Protein AF-A0A4W6F1J5-F1 (afdb_monomer)

pLDDT: mean 80.92, std 19.47, range [27.09, 97.62]

InterPro domains:
  IPR003323 OTU domain [PF02338] (157-210)
  IPR003323 OTU domain [PS50802] (150-218)
  IPR038765 Papain-like cysteine peptidase superfamily [SSF54001] (134-214)
  IPR050704 Peptidase C85-like [PTHR12419] (23-207)

Mean predicted aligned error: 19.25 Å

Radius of gyration: 33.22 Å; Cα contacts (8 Å, |Δi|>4): 71; chains: 1; bounding box: 59×59×101 Å

Sequence (218 aa):
MEETIVETPEERMAKQHRKEKKDLQAKIQSMKNAVPKNDKKRRKQLTEEIAKLEADLSQKHEAELRQLKSTNDTKAEEVINGVETMKMEGGEQDEVKQPRVTKAQKRRDKKAAQEKERESRIAEAEVQNLQGVRHQEGLKLAQKLAQQQLQIKEISSDGHCMYRAIEDQLSQRSKPGLTMSVKELRSHTAEHMRSHADDFLPFLTNPNTGDMYSTDEF

Secondary structure (DSSP, 8-state):
--------HHHHHHHHHHHHHHHHHHHHHHHHHHS-TT-HHHHHHHHHHHHHHHHHHHHHHHHHHHHHHHHHHHHHHTTS----------------------HHHHHHHHHHHHHHHHHHHHHHHHHHHTTSHHHHHHHHHHHHHHHTT--------STTHHHHHHHHHHHHHSPTT----HHHHHHHHHHHHHHTHHHHGGG-B-TTT-SBPPTTT-

Solvent-accessible surface area (backbone atoms only — not comparable to full-atom values): 13316 Å² total; per-residue (Å²): 132,85,80,78,79,77,74,47,74,66,56,53,50,52,53,49,53,56,48,53,52,52,52,49,52,54,50,50,53,51,57,57,67,72,49,61,91,84,43,64,68,62,50,51,53,48,53,54,50,50,54,47,54,54,49,55,52,51,53,50,55,51,51,53,53,52,51,52,53,55,55,53,56,58,58,57,60,70,74,70,81,79,78,90,80,85,88,79,93,76,90,77,94,76,82,88,74,75,83,75,77,45,76,67,52,55,51,50,54,53,50,52,52,53,51,52,52,51,50,49,52,48,52,52,52,50,61,60,37,61,78,29,70,68,43,52,50,48,52,54,51,47,54,58,32,48,78,70,78,42,78,88,76,93,65,67,96,55,101,52,34,71,46,50,52,49,35,51,51,37,60,74,69,44,65,95,86,57,75,58,52,56,67,54,52,50,50,52,51,53,51,52,44,68,77,40,42,83,81,46,37,87,79,37,58,39,90,88,77,69,44,68,46,51,88,90,75,108

Foldseek 3Di:
DPPPPPQDPVNVLVVVLVVVVVVLVVVLVVLVVVDDPPPPPSVVVSVVVNVVVVVVSVVVSVVVVVVVVVVVVVVVVVVPPDDDDDDDDDDDDDDPDDPPCDPVNVVVVVVVVVVVVVVVVVVVVVVVCCPPPVVVVQVVVQVVQVVVVHGDDDADPDPLRVLRVVQVVCVVPPDPPPRDDSVRSVVVVVVVCLVPVVVCQVVAADPVPRHGDDPVRD

Structure (mmCIF, N/CA/C/O backbone):
data_AF-A0A4W6F1J5-F1
#
_entry.id   AF-A0A4W6F1J5-F1
#
loop_
_atom_site.group_PDB
_atom_site.id
_atom_site.type_symbol
_atom_site.label_atom_id
_atom_site.label_alt_id
_atom_site.label_comp_id
_atom_site.label_asym_id
_atom_site.label_entity_id
_atom_site.label_seq_id
_atom_site.pdbx_PDB_ins_code
_atom_site.Cartn_x
_atom_site.Cartn_y
_atom_site.Cartn_z
_atom_site.occupancy
_atom_site.B_iso_or_equiv
_atom_site.auth_seq_id
_atom_site.auth_comp_id
_atom_site.auth_asym_id
_atom_site.auth_atom_id
_atom_site.pdbx_PDB_model_num
ATOM 1 N N . MET A 1 1 ? -33.467 -24.439 32.441 1.00 35.50 1 MET A N 1
ATOM 2 C CA . MET A 1 1 ? -33.383 -23.388 33.471 1.00 35.50 1 MET A CA 1
ATOM 3 C C . MET A 1 1 ? -32.690 -22.218 32.809 1.00 35.50 1 MET A C 1
ATOM 5 O O . MET A 1 1 ? -31.496 -22.305 32.569 1.00 35.50 1 MET A O 1
ATOM 9 N N . GLU A 1 2 ? -33.457 -21.227 32.356 1.00 38.81 2 GLU A N 1
ATOM 10 C CA . GLU A 1 2 ? -32.894 -19.993 31.802 1.00 38.81 2 GLU A CA 1
ATOM 11 C C . GLU A 1 2 ? -32.327 -19.187 32.968 1.00 38.81 2 GLU A C 1
ATOM 13 O O . GLU A 1 2 ? -33.074 -18.688 33.809 1.00 38.81 2 GLU A O 1
ATOM 18 N N . GLU A 1 3 ? -31.001 -19.125 33.062 1.00 40.78 3 GLU A N 1
ATOM 19 C CA . GLU A 1 3 ? -30.322 -18.209 33.970 1.00 40.78 3 GLU A CA 1
ATOM 20 C C . GLU A 1 3 ? -30.625 -16.784 33.506 1.00 40.78 3 GLU A C 1
ATOM 22 O O . GLU A 1 3 ? -30.057 -16.271 32.541 1.00 40.78 3 GLU A O 1
ATOM 27 N N . THR A 1 4 ? -31.576 -16.139 34.175 1.00 43.44 4 THR A N 1
ATOM 28 C CA . THR A 1 4 ? -31.811 -14.708 34.032 1.00 43.44 4 THR A CA 1
ATOM 29 C C . THR A 1 4 ? -30.563 -13.982 34.524 1.00 43.44 4 THR A C 1
ATOM 31 O O . THR A 1 4 ? -30.367 -13.837 35.730 1.00 43.44 4 THR A O 1
ATOM 34 N N . ILE A 1 5 ? -29.703 -13.552 33.599 1.00 52.50 5 ILE A N 1
ATOM 35 C CA . ILE A 1 5 ? -28.567 -12.674 33.892 1.00 52.50 5 ILE A CA 1
ATOM 36 C C . ILE A 1 5 ? -29.152 -11.375 34.448 1.00 52.50 5 ILE A C 1
ATOM 38 O O . ILE A 1 5 ? -29.694 -10.547 33.712 1.00 52.50 5 ILE A O 1
ATOM 42 N N . VAL A 1 6 ? -29.114 -11.224 35.770 1.00 56.81 6 VAL A N 1
ATOM 43 C CA . VAL A 1 6 ? -29.554 -10.006 36.446 1.00 56.81 6 VAL A CA 1
ATOM 44 C C . VAL A 1 6 ? -28.531 -8.923 36.121 1.00 56.81 6 VAL A C 1
ATOM 46 O O . VAL A 1 6 ? -27.470 -8.859 36.731 1.00 56.81 6 VAL A O 1
ATOM 49 N N . GLU A 1 7 ? -28.838 -8.104 35.114 1.00 63.47 7 GLU A N 1
ATOM 50 C CA . GLU A 1 7 ? -28.005 -6.964 34.722 1.00 63.47 7 GLU A CA 1
ATOM 51 C C . GLU A 1 7 ? -27.719 -6.071 35.930 1.00 63.47 7 GLU A C 1
ATOM 53 O O .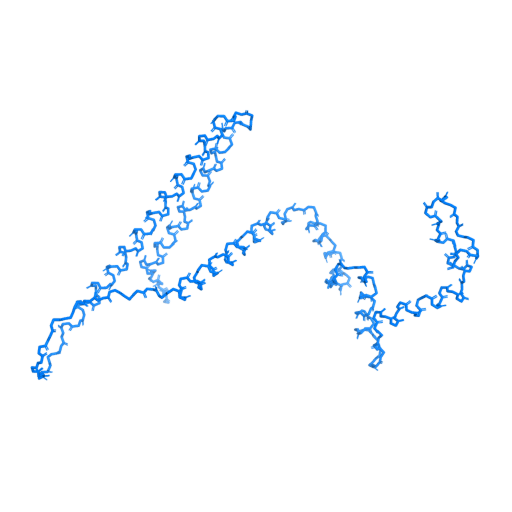 GLU A 1 7 ? -28.644 -5.623 36.624 1.00 63.47 7 GLU A O 1
ATOM 58 N N . THR A 1 8 ? -26.440 -5.780 36.159 1.00 76.06 8 THR A N 1
ATOM 59 C CA . THR A 1 8 ? -26.044 -4.930 37.279 1.00 76.06 8 THR A CA 1
ATOM 60 C C . THR A 1 8 ? -26.509 -3.483 37.046 1.00 76.06 8 THR A C 1
ATOM 62 O O . THR A 1 8 ? -26.651 -3.037 35.899 1.00 76.06 8 THR A O 1
ATOM 65 N N . PRO A 1 9 ? -26.752 -2.697 38.112 1.00 75.44 9 PRO A N 1
ATOM 66 C CA . PRO A 1 9 ? -27.098 -1.279 37.982 1.00 75.44 9 PRO A CA 1
ATOM 67 C C . PRO A 1 9 ? -26.079 -0.480 37.152 1.00 75.44 9 PRO A C 1
ATOM 69 O O . PRO A 1 9 ? -26.459 0.411 36.390 1.00 75.44 9 PRO A O 1
ATOM 72 N N . GLU A 1 10 ? -24.797 -0.845 37.244 1.00 77.75 10 GLU A N 1
ATOM 73 C CA . GLU A 1 10 ? -23.704 -0.256 36.463 1.00 77.75 10 GLU A CA 1
ATOM 74 C C . GLU A 1 10 ? -23.830 -0.564 34.966 1.00 77.75 10 GLU A C 1
ATOM 76 O O . GLU A 1 10 ? -23.706 0.332 34.129 1.00 77.75 10 GLU A O 1
ATOM 81 N N . GLU A 1 11 ? -24.140 -1.811 34.608 1.00 78.69 11 GLU A N 1
ATOM 82 C CA . GLU A 1 11 ? -24.334 -2.220 33.215 1.00 78.69 11 GLU A CA 1
ATOM 83 C C . GLU A 1 11 ? -25.547 -1.544 32.574 1.00 78.69 11 GLU A C 1
ATOM 85 O O . GLU A 1 11 ? -25.475 -1.106 31.420 1.00 78.69 11 GLU A O 1
ATOM 90 N N . ARG A 1 12 ? -26.651 -1.402 33.316 1.00 81.88 12 ARG A N 1
ATOM 91 C CA . ARG A 1 12 ? -27.847 -0.686 32.842 1.00 81.88 12 ARG A CA 1
ATOM 92 C C . ARG A 1 12 ? -27.553 0.786 32.577 1.00 81.88 12 ARG A C 1
ATOM 94 O O . ARG A 1 12 ? -27.894 1.292 31.506 1.00 81.88 12 ARG A O 1
ATOM 101 N N . MET A 1 13 ? -26.857 1.448 33.502 1.00 85.06 13 MET A N 1
ATOM 102 C CA . MET A 1 13 ? -26.441 2.842 33.341 1.00 85.06 13 MET A CA 1
ATOM 103 C C . MET A 1 13 ? -25.488 3.003 32.148 1.00 85.06 13 MET A C 1
ATOM 105 O O . MET A 1 13 ? -25.681 3.885 31.312 1.00 85.06 13 MET A O 1
ATOM 109 N N . ALA A 1 14 ? -24.521 2.097 31.980 1.00 83.56 14 ALA A N 1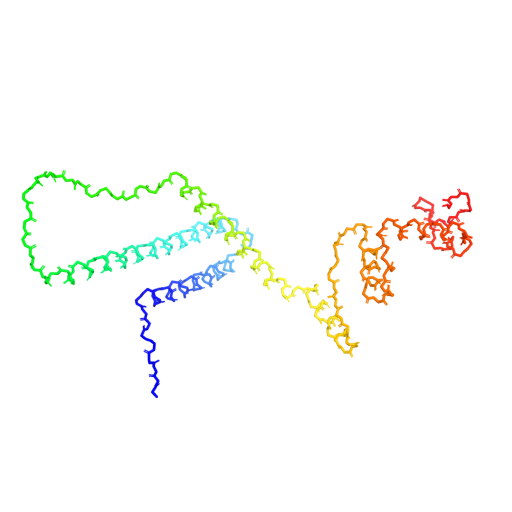
ATOM 110 C CA . ALA A 1 14 ? -23.612 2.122 30.838 1.00 83.56 14 ALA A CA 1
ATOM 111 C C . ALA A 1 14 ? -24.341 1.937 29.494 1.00 83.56 14 ALA A C 1
ATOM 113 O O . ALA A 1 14 ? -24.010 2.607 28.509 1.00 83.56 14 ALA A O 1
ATOM 114 N N . LYS A 1 15 ? -25.351 1.056 29.427 1.00 86.62 15 LYS A N 1
ATOM 115 C CA . LYS A 1 15 ? -26.204 0.893 28.236 1.00 86.62 15 LYS A CA 1
ATOM 116 C C . LYS A 1 15 ? -27.006 2.163 27.946 1.00 86.62 15 LYS A C 1
ATOM 118 O O . LYS A 1 15 ? -27.055 2.589 26.789 1.00 86.62 15 LYS A O 1
ATOM 123 N N . GLN A 1 16 ? -27.565 2.799 28.975 1.00 88.44 16 GLN A N 1
ATOM 124 C CA . GLN A 1 16 ? -28.269 4.073 28.839 1.00 88.44 16 GLN A CA 1
ATOM 125 C C . GLN A 1 16 ? -27.338 5.181 28.330 1.00 88.44 16 GLN A C 1
ATOM 127 O O . GLN A 1 16 ? -27.664 5.829 27.338 1.00 88.44 16 GLN A O 1
ATOM 132 N N . HIS A 1 17 ? -26.143 5.345 28.908 1.00 93.00 17 HIS A N 1
ATOM 133 C CA . HIS A 1 17 ? -25.160 6.344 28.461 1.00 93.00 17 HIS A CA 1
ATOM 134 C C . HIS A 1 17 ? -24.753 6.143 27.001 1.00 93.00 17 HIS A C 1
ATOM 136 O O . HIS A 1 17 ? -24.621 7.111 26.250 1.00 93.00 17 HIS A O 1
ATOM 142 N N . ARG A 1 18 ? -24.584 4.888 26.562 1.00 90.75 18 ARG A N 1
ATOM 143 C CA . ARG A 1 18 ? -24.314 4.571 25.150 1.00 90.75 18 ARG A CA 1
ATOM 144 C C . ARG A 1 18 ? -25.469 4.985 24.242 1.00 90.75 18 ARG A C 1
ATOM 146 O O . ARG A 1 18 ? -25.210 5.502 23.157 1.00 90.75 18 ARG A O 1
ATOM 153 N N . LYS A 1 19 ? -26.717 4.762 24.663 1.00 91.81 19 LYS A N 1
ATOM 154 C CA . LYS A 1 19 ? -27.904 5.180 23.909 1.00 91.81 19 LYS A CA 1
ATOM 155 C C . LYS A 1 19 ? -27.995 6.705 23.822 1.00 91.81 19 LYS A C 1
ATOM 157 O O . LYS A 1 19 ? -28.062 7.234 22.721 1.00 91.81 19 LYS A O 1
ATOM 162 N N . GLU A 1 20 ? -27.867 7.405 24.948 1.00 92.81 20 GLU A N 1
ATOM 163 C CA . GLU A 1 20 ? -27.929 8.872 24.996 1.00 92.81 20 GLU A CA 1
ATOM 164 C C . GLU A 1 20 ? -26.837 9.531 24.133 1.00 92.81 20 GLU A C 1
ATOM 166 O O . GLU A 1 20 ? -27.096 10.527 23.459 1.00 92.81 20 GLU A O 1
ATOM 171 N N . LYS A 1 21 ? -25.631 8.946 24.071 1.00 93.12 21 LYS A N 1
ATOM 172 C CA . LYS A 1 21 ? -24.566 9.410 23.163 1.00 93.12 21 LYS A CA 1
ATOM 173 C C . LYS A 1 21 ? -24.924 9.229 21.688 1.00 93.12 21 LYS A C 1
ATOM 175 O O . LYS A 1 21 ? -24.680 10.139 20.898 1.00 93.12 21 LYS A O 1
ATOM 180 N N . LYS A 1 22 ? -25.506 8.085 21.310 1.00 92.38 22 LYS A N 1
ATOM 181 C CA . LYS A 1 22 ? -25.969 7.848 19.931 1.00 92.38 22 LYS A CA 1
ATOM 182 C C . LYS A 1 22 ? -27.077 8.826 19.540 1.00 92.38 22 LYS A C 1
ATOM 184 O O . LYS A 1 22 ? -27.024 9.405 18.457 1.00 92.38 22 LYS A O 1
ATOM 189 N N . ASP A 1 23 ? -28.030 9.056 20.438 1.00 91.69 23 ASP A N 1
ATOM 190 C CA . ASP A 1 23 ? -29.139 9.985 20.213 1.00 91.69 23 ASP A CA 1
ATOM 191 C C . ASP A 1 23 ? -28.633 11.433 20.077 1.00 91.69 23 ASP A C 1
ATOM 193 O O . ASP A 1 23 ? -29.066 12.168 19.183 1.00 91.69 23 ASP A O 1
ATOM 197 N N . LEU A 1 24 ? -27.645 11.834 20.891 1.00 94.19 24 LEU A N 1
ATOM 198 C CA . LEU A 1 24 ? -26.998 13.141 20.765 1.00 94.19 24 LEU A CA 1
ATOM 199 C C . LEU A 1 24 ? -26.277 13.293 19.418 1.00 94.19 24 LEU A C 1
ATOM 201 O O . LEU A 1 24 ? -26.427 14.324 18.765 1.00 94.19 24 LEU A O 1
ATOM 205 N N . GLN A 1 25 ? -25.546 12.275 18.957 1.00 92.88 25 GLN A N 1
ATOM 206 C CA . GLN A 1 25 ? -24.884 12.311 17.647 1.00 92.88 25 GLN A CA 1
ATOM 207 C C . GLN A 1 25 ? -25.888 12.453 16.493 1.00 92.88 25 GLN A C 1
ATOM 209 O O . GLN A 1 25 ? -25.672 13.262 15.586 1.00 92.88 25 GLN A O 1
ATOM 214 N N . ALA A 1 26 ? -27.013 11.733 16.546 1.00 93.00 26 ALA A N 1
ATOM 215 C CA . ALA A 1 26 ? -28.089 11.878 15.565 1.00 93.00 26 ALA A CA 1
ATOM 216 C C . ALA A 1 26 ? -28.671 13.305 15.568 1.00 93.00 26 ALA A C 1
ATOM 218 O O . ALA A 1 26 ? -28.875 13.903 14.506 1.00 93.00 26 ALA A O 1
ATOM 219 N N . LYS A 1 27 ? -28.862 13.894 16.756 1.00 92.88 27 LYS A N 1
ATOM 220 C CA . LYS A 1 27 ? -29.311 15.283 16.913 1.00 92.88 27 LYS A CA 1
ATOM 221 C C . LYS A 1 27 ? -28.303 16.282 16.336 1.00 92.88 27 LYS A C 1
ATOM 223 O O . LYS A 1 27 ? -28.701 17.154 15.566 1.00 92.88 27 LYS A O 1
ATOM 228 N N . ILE A 1 28 ? -27.010 16.124 16.628 1.00 92.62 28 ILE A N 1
ATOM 229 C CA . ILE A 1 28 ? -25.935 16.970 16.083 1.00 92.62 28 ILE A CA 1
ATOM 230 C C . ILE A 1 28 ? -25.938 16.925 14.553 1.00 92.62 28 ILE A C 1
ATOM 232 O O . ILE A 1 28 ? -25.820 17.965 13.903 1.00 92.62 28 ILE A O 1
ATOM 236 N N . GLN A 1 29 ? -26.102 15.739 13.963 1.00 91.19 29 GLN A N 1
ATOM 237 C CA . GLN A 1 29 ? -26.140 15.595 12.511 1.00 91.19 29 GLN A CA 1
ATOM 238 C C . GLN A 1 29 ? -27.349 16.314 11.897 1.00 91.19 29 GLN A C 1
ATOM 240 O O . GLN A 1 29 ? -27.201 17.025 10.902 1.00 91.19 29 GLN A O 1
ATOM 245 N N . SER A 1 30 ? -28.525 16.200 12.520 1.00 93.19 30 SER A N 1
ATOM 246 C CA . SER A 1 30 ? -29.721 16.946 12.112 1.00 93.19 30 SER A CA 1
ATOM 247 C C . SER A 1 30 ? -29.497 18.464 12.175 1.00 93.19 30 SER A C 1
ATOM 249 O O . SER A 1 30 ? -29.735 19.174 11.196 1.00 93.19 30 SER A O 1
ATOM 251 N N . MET A 1 31 ? -28.921 18.967 13.273 1.00 91.69 31 MET A N 1
ATOM 252 C CA . MET A 1 31 ? -28.615 20.393 13.439 1.00 91.69 31 MET A CA 1
ATOM 253 C C . MET A 1 31 ? -27.582 20.898 12.412 1.00 91.69 31 MET A C 1
ATOM 255 O O . MET A 1 31 ? -27.715 22.001 11.880 1.00 91.69 31 MET A O 1
ATOM 259 N N . LYS A 1 32 ? -26.578 20.080 12.064 1.00 91.75 32 LYS A N 1
ATOM 260 C CA . LYS A 1 32 ? -25.592 20.394 11.012 1.00 91.75 32 LYS A CA 1
ATOM 261 C C . LYS A 1 32 ? -26.195 20.465 9.616 1.00 91.75 32 LYS A C 1
ATOM 263 O O . LYS A 1 32 ? -25.707 21.269 8.816 1.00 91.75 32 LYS A O 1
ATOM 268 N N . ASN A 1 33 ? -27.215 19.653 9.343 1.00 91.44 33 ASN A N 1
ATOM 269 C CA . ASN A 1 33 ? -27.944 19.647 8.076 1.00 91.44 33 ASN A CA 1
ATOM 270 C C . ASN A 1 33 ? -28.930 20.820 7.973 1.00 91.44 33 ASN A C 1
ATOM 272 O O . ASN A 1 33 ? -29.119 21.356 6.885 1.00 91.44 33 ASN A O 1
ATOM 276 N N . ALA A 1 34 ? -29.510 21.258 9.094 1.00 90.56 34 ALA A N 1
ATOM 277 C CA . ALA A 1 34 ? -30.446 22.383 9.142 1.00 90.56 34 ALA A CA 1
ATOM 278 C C . ALA A 1 34 ? -29.790 23.752 8.867 1.00 90.56 34 ALA A C 1
ATOM 280 O O . ALA A 1 34 ? -30.474 24.697 8.474 1.00 90.56 34 ALA A O 1
ATOM 281 N N . VAL A 1 35 ? -28.471 23.878 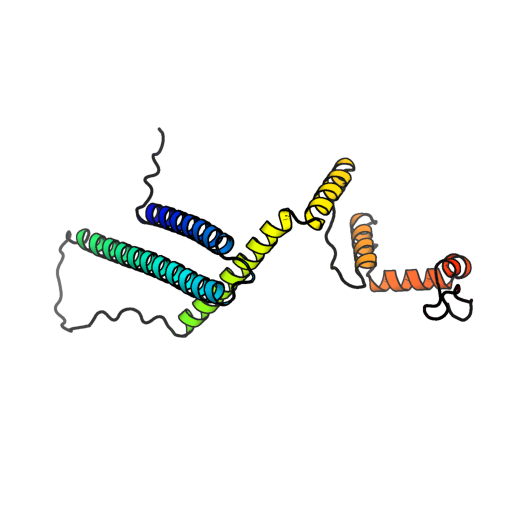9.063 1.00 90.19 35 VAL A N 1
ATOM 282 C CA . VAL A 1 35 ? -27.729 25.127 8.828 1.00 90.19 35 VAL A CA 1
ATOM 283 C C . VAL A 1 35 ? -26.935 25.052 7.515 1.00 90.19 35 VAL A C 1
ATOM 285 O O . VAL A 1 35 ? -25.976 24.275 7.426 1.00 90.19 35 VAL A O 1
ATOM 288 N N . PRO A 1 36 ? -27.258 25.890 6.508 1.00 87.81 36 PRO A N 1
ATOM 289 C CA . PRO A 1 36 ? -26.528 25.945 5.244 1.00 87.81 36 PRO A CA 1
ATOM 290 C C . PRO A 1 36 ? -25.037 26.250 5.427 1.00 87.81 36 PRO A C 1
ATOM 292 O O . PRO A 1 36 ? -24.643 27.039 6.286 1.00 87.81 36 PRO A O 1
ATOM 295 N N . LYS A 1 37 ? -24.189 25.673 4.564 1.00 85.12 37 LYS A N 1
ATOM 296 C CA . LYS A 1 37 ? -22.722 25.817 4.654 1.00 85.12 37 LYS A CA 1
ATOM 297 C C . LYS A 1 37 ? -22.238 27.272 4.550 1.00 85.12 37 LYS A C 1
ATOM 299 O O . LYS A 1 37 ? -21.202 27.590 5.125 1.00 85.12 37 LYS A O 1
ATOM 304 N N . ASN A 1 38 ? -22.996 28.131 3.868 1.00 84.81 38 ASN A N 1
ATOM 305 C CA . ASN A 1 38 ? -22.607 29.510 3.562 1.00 84.81 38 ASN A CA 1
ATOM 306 C C . ASN A 1 38 ? -22.960 30.511 4.681 1.00 84.81 38 ASN A C 1
ATOM 308 O O . ASN A 1 38 ? -22.448 31.629 4.676 1.00 84.81 38 ASN A O 1
ATOM 312 N N . ASP A 1 39 ? -23.792 30.131 5.659 1.00 89.31 39 ASP A N 1
ATOM 313 C CA . ASP A 1 39 ? -24.184 31.017 6.764 1.00 89.31 39 ASP A CA 1
ATOM 314 C C . ASP A 1 39 ? -23.185 30.928 7.929 1.00 89.31 39 ASP A C 1
ATOM 316 O O . ASP A 1 39 ? -23.352 30.181 8.898 1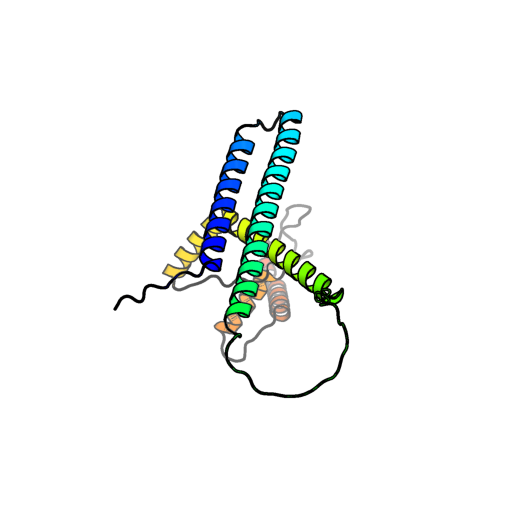.00 89.31 39 ASP A O 1
ATOM 320 N N . LYS A 1 40 ? -22.106 31.713 7.828 1.00 88.12 40 LYS A N 1
ATOM 321 C CA . LYS A 1 40 ? -20.991 31.721 8.790 1.00 88.12 40 LYS A CA 1
ATOM 322 C C . LYS A 1 40 ? -21.426 32.070 10.221 1.00 88.12 40 LYS A C 1
ATOM 324 O O . LYS A 1 40 ? -20.851 31.543 11.174 1.00 88.12 40 LYS A O 1
ATOM 329 N N . LYS A 1 41 ? -22.434 32.937 10.388 1.00 91.69 41 LYS A N 1
ATOM 330 C CA . LYS A 1 41 ? -22.916 33.370 11.710 1.00 91.69 41 LYS A CA 1
ATOM 331 C C . LYS A 1 41 ? -23.686 32.245 12.394 1.00 91.69 41 LYS A C 1
ATOM 333 O O . LYS A 1 41 ? -23.351 31.894 13.525 1.00 91.69 41 LYS A O 1
ATOM 338 N N . ARG A 1 42 ? -24.651 31.634 11.697 1.00 89.56 42 ARG A N 1
ATOM 339 C CA . ARG A 1 42 ? -25.408 30.493 12.238 1.00 89.56 42 ARG A CA 1
ATOM 340 C C . ARG A 1 42 ? -24.531 29.265 12.440 1.00 89.56 42 ARG A C 1
ATOM 342 O O . ARG A 1 42 ? -24.724 28.543 13.407 1.00 89.56 42 ARG A O 1
ATOM 349 N N . ARG A 1 43 ? -23.517 29.053 11.596 1.00 90.56 43 ARG A N 1
ATOM 350 C CA . ARG A 1 43 ? -22.515 27.993 11.794 1.00 90.56 43 ARG A CA 1
ATOM 351 C C . ARG A 1 43 ? -21.718 28.165 13.083 1.00 90.56 43 ARG A C 1
ATOM 353 O O . ARG A 1 43 ? -21.479 27.176 13.765 1.00 90.56 43 ARG A O 1
ATOM 360 N N . LYS A 1 44 ? -21.317 29.392 13.428 1.00 92.19 44 LYS A N 1
ATOM 361 C CA . LYS A 1 44 ? -20.614 29.658 14.690 1.00 92.19 44 LYS A CA 1
ATOM 362 C C . LYS A 1 44 ? -21.507 29.352 15.898 1.00 92.19 44 LYS A C 1
ATOM 364 O O . LYS A 1 44 ? -21.080 28.620 16.781 1.00 92.19 44 LYS A O 1
ATOM 369 N N . GLN A 1 45 ? -22.750 29.836 15.875 1.00 92.94 45 GLN A N 1
ATOM 370 C CA . GLN A 1 45 ? -23.742 29.565 16.925 1.00 92.94 45 GLN A CA 1
ATOM 371 C C . GLN A 1 45 ? -24.033 28.067 17.065 1.00 92.94 45 GLN A C 1
ATOM 373 O O . GLN A 1 45 ? -24.039 27.541 18.170 1.00 92.94 45 GLN A O 1
ATOM 378 N N . LEU A 1 46 ? -24.189 27.364 15.941 1.00 94.12 46 LEU A N 1
ATOM 379 C CA . LEU A 1 46 ? -24.380 25.918 15.911 1.00 94.12 46 LEU A CA 1
ATOM 380 C C . LEU A 1 46 ? -23.209 25.172 16.567 1.00 94.12 46 LEU A C 1
ATOM 382 O O . LEU A 1 46 ? -23.429 24.232 17.320 1.00 94.12 46 LEU A O 1
ATOM 386 N N . THR A 1 47 ? -21.966 25.570 16.292 1.00 91.12 47 THR A N 1
ATOM 387 C CA . THR A 1 47 ? -20.787 24.943 16.908 1.00 91.12 47 THR A CA 1
ATOM 388 C C . THR A 1 47 ? -20.753 25.162 18.421 1.00 91.12 47 THR A C 1
ATOM 390 O O . THR A 1 47 ? -20.448 24.230 19.160 1.00 91.12 47 THR A O 1
ATOM 393 N N . GLU A 1 48 ? -21.094 26.365 18.888 1.00 94.62 48 GLU A N 1
ATOM 394 C CA . GLU A 1 48 ? -21.199 26.677 20.321 1.00 94.62 48 GLU A CA 1
ATOM 395 C C . GLU A 1 48 ? -22.319 25.862 20.994 1.00 94.62 48 GLU A C 1
ATOM 397 O O . GLU A 1 48 ? -22.127 25.328 22.086 1.00 94.62 48 GLU A O 1
ATOM 402 N N . GLU A 1 49 ? -23.463 25.699 20.325 1.00 93.31 49 GLU A N 1
ATOM 403 C CA . GLU A 1 49 ? -24.589 24.902 20.822 1.00 93.31 49 GLU A CA 1
ATOM 404 C C . GLU A 1 49 ? -24.259 23.403 20.883 1.00 93.31 49 GLU A C 1
ATOM 406 O O . GLU A 1 49 ? -24.569 22.749 21.877 1.00 93.31 49 GLU A O 1
ATOM 411 N N . ILE A 1 50 ? -23.569 22.862 19.871 1.00 93.38 50 ILE A N 1
ATOM 412 C CA . ILE A 1 50 ? -23.077 21.475 19.877 1.00 93.38 50 ILE A CA 1
ATOM 413 C C . ILE A 1 50 ? -22.121 21.256 21.055 1.00 93.38 50 ILE A C 1
ATOM 415 O O . ILE A 1 50 ? -22.309 20.309 21.816 1.00 93.38 50 ILE A O 1
ATOM 419 N N . ALA A 1 51 ? -21.148 22.153 21.244 1.00 94.81 51 ALA A N 1
ATOM 420 C CA . ALA A 1 51 ? -20.186 22.051 22.339 1.00 94.81 51 ALA A CA 1
ATOM 421 C C . ALA A 1 51 ? -20.875 22.087 23.712 1.00 94.81 51 ALA A C 1
ATOM 423 O O . ALA A 1 51 ? -20.505 21.335 24.614 1.00 94.81 51 ALA A O 1
ATOM 424 N N . LYS A 1 52 ? -21.911 22.923 23.862 1.00 95.25 52 LYS A N 1
ATOM 425 C CA . LYS A 1 52 ? -22.718 22.974 25.083 1.00 95.25 52 LYS A CA 1
ATOM 426 C C . LYS A 1 52 ? -23.465 21.659 25.326 1.00 95.25 52 LYS A C 1
ATOM 428 O O . LYS A 1 52 ? -23.378 21.114 26.418 1.00 95.25 52 LYS A O 1
ATOM 433 N N . LEU A 1 53 ? -24.147 21.119 24.313 1.00 93.06 53 LEU A N 1
ATOM 434 C CA . LEU A 1 53 ? -24.894 19.861 24.442 1.00 93.06 53 LEU A CA 1
ATOM 435 C C . LEU A 1 53 ? -23.988 18.666 24.790 1.00 93.06 53 LEU A C 1
ATOM 437 O O . LEU A 1 53 ? -24.377 17.809 25.582 1.00 93.06 53 LEU A O 1
ATOM 441 N N . GLU A 1 54 ? -22.785 18.606 24.218 1.00 93.56 54 GLU A N 1
ATOM 442 C CA . GLU A 1 54 ? -21.793 17.567 24.527 1.00 93.56 54 GLU A CA 1
ATOM 443 C C . GLU A 1 54 ? -21.241 17.691 25.956 1.00 93.56 54 GLU A C 1
ATOM 445 O O . GLU A 1 54 ? -21.063 16.676 26.643 1.00 93.56 54 GLU A O 1
ATOM 450 N N . ALA A 1 55 ? -21.003 18.924 26.417 1.00 94.50 55 ALA A N 1
ATOM 451 C CA . ALA A 1 55 ? -20.554 19.203 27.777 1.00 94.50 55 ALA A CA 1
ATOM 452 C C . ALA A 1 55 ? -21.630 18.848 28.813 1.00 94.50 55 ALA A C 1
ATOM 454 O O . ALA A 1 55 ? -21.333 18.128 29.767 1.00 94.50 55 ALA A O 1
ATOM 455 N N . ASP A 1 56 ? -22.875 19.272 28.584 1.00 93.00 56 ASP A N 1
ATOM 456 C CA . ASP A 1 56 ? -24.010 19.006 29.473 1.00 93.00 56 ASP A CA 1
ATOM 457 C C . ASP A 1 56 ? -24.249 17.491 29.617 1.00 93.00 56 ASP A C 1
ATOM 459 O O . ASP A 1 56 ? -24.403 16.979 30.730 1.00 93.00 56 ASP A O 1
ATOM 463 N N . LEU A 1 57 ? -24.212 16.740 28.505 1.00 93.75 57 LEU A N 1
ATOM 464 C CA . LEU A 1 57 ? -24.392 15.285 28.542 1.00 93.75 57 LEU A CA 1
ATOM 465 C C . LEU A 1 57 ? -23.241 14.585 29.278 1.00 93.75 57 LEU A C 1
ATOM 467 O O . LEU A 1 57 ? -23.477 13.678 30.076 1.00 93.75 57 LEU A O 1
ATOM 471 N N . SER A 1 58 ? -22.000 15.017 29.044 1.00 92.06 58 SER A N 1
ATOM 472 C CA . SER A 1 58 ? -20.835 14.448 29.730 1.00 92.06 58 SER A CA 1
ATOM 473 C C . SER A 1 58 ? -20.869 14.724 31.232 1.00 92.06 58 SER A C 1
ATOM 475 O O . SER A 1 58 ? -20.604 13.818 32.021 1.00 92.06 58 SER A O 1
ATOM 477 N N . GLN A 1 59 ? -21.246 15.941 31.635 1.00 94.12 59 GLN A N 1
ATOM 478 C CA . GLN A 1 59 ? -21.391 16.312 33.041 1.00 94.12 59 GLN A CA 1
ATOM 479 C C . GLN A 1 59 ? -22.491 15.492 33.724 1.00 94.12 59 GLN A C 1
ATOM 481 O O . GLN A 1 59 ? -22.296 15.021 34.845 1.00 94.12 59 GLN A O 1
ATOM 486 N N . LYS A 1 60 ? -23.621 15.273 33.040 1.00 93.38 60 LYS A N 1
ATOM 487 C CA . LYS A 1 60 ? -24.703 14.408 33.524 1.00 93.38 60 LYS A CA 1
ATOM 488 C C . LYS A 1 60 ? -24.211 12.974 33.746 1.00 93.38 60 LYS A C 1
ATOM 490 O O . LYS A 1 60 ? -24.390 12.437 34.835 1.00 93.38 60 LYS A O 1
ATOM 495 N N . HIS A 1 61 ? -23.541 12.374 32.757 1.00 92.62 61 HIS A N 1
ATOM 496 C CA . HIS A 1 61 ? -23.008 11.006 32.870 1.00 92.62 61 HIS A CA 1
ATOM 497 C C . HIS A 1 61 ? -21.972 10.883 33.989 1.00 92.62 61 HIS A C 1
ATOM 499 O O . HIS A 1 61 ? -21.955 9.890 34.712 1.00 92.62 61 HIS A O 1
ATOM 505 N N . GLU A 1 62 ? -21.126 11.897 34.168 1.00 90.38 62 GLU A N 1
ATOM 506 C CA . GLU A 1 62 ? -20.155 11.925 35.259 1.00 90.38 62 GLU A CA 1
ATOM 507 C C . GLU A 1 62 ? -20.833 12.023 36.634 1.00 90.38 62 GLU A C 1
ATOM 509 O O . GLU A 1 62 ? -20.434 11.315 37.560 1.00 90.38 62 GLU A O 1
ATOM 514 N N . ALA A 1 63 ? -21.864 12.860 36.775 1.00 90.00 63 ALA A N 1
ATOM 515 C CA . ALA A 1 63 ? -22.629 12.982 38.012 1.00 90.00 63 ALA A CA 1
ATOM 516 C C . ALA A 1 63 ? -23.344 11.669 38.373 1.00 90.00 63 ALA A C 1
ATOM 518 O O . ALA A 1 63 ? -23.259 11.228 39.518 1.00 90.00 63 ALA A O 1
ATOM 519 N N . GLU A 1 64 ? -23.968 11.007 37.396 1.00 90.12 64 GLU A N 1
ATOM 520 C CA . GLU A 1 64 ? -24.635 9.713 37.587 1.00 90.12 64 GLU A CA 1
ATOM 521 C C . GLU A 1 64 ? -23.646 8.616 38.012 1.00 90.12 64 GLU A C 1
ATOM 523 O O . GLU A 1 64 ? -23.916 7.871 38.954 1.00 90.12 64 GLU A O 1
ATOM 528 N N . LEU A 1 65 ? -22.456 8.563 37.398 1.00 87.06 65 LEU A N 1
ATOM 529 C CA . LEU A 1 65 ? -21.400 7.626 37.800 1.00 87.06 65 LEU A CA 1
ATOM 530 C C . LEU A 1 65 ? -20.872 7.910 39.209 1.00 87.06 65 LEU A C 1
ATOM 532 O O . LEU A 1 65 ? -20.587 6.976 39.959 1.00 87.06 65 LEU A O 1
ATOM 536 N N . ARG A 1 66 ? -20.716 9.187 39.581 1.00 86.50 66 ARG A N 1
ATOM 537 C CA . ARG A 1 66 ? -20.301 9.577 40.938 1.00 86.50 66 ARG A CA 1
ATOM 538 C C . ARG A 1 66 ? -21.352 9.176 41.972 1.00 86.50 66 ARG A C 1
ATOM 540 O O . ARG A 1 66 ? -20.988 8.640 43.015 1.00 86.50 66 ARG A O 1
ATOM 547 N N . GLN A 1 67 ? -22.632 9.393 41.672 1.00 86.31 67 GLN A N 1
ATOM 548 C CA . GLN A 1 67 ? -23.734 9.006 42.548 1.00 86.31 67 GLN A CA 1
ATOM 549 C C . GLN A 1 67 ? -23.799 7.486 42.723 1.00 86.31 67 GLN A C 1
ATOM 551 O O . GLN A 1 67 ? -23.905 7.015 43.851 1.00 86.31 67 GLN A O 1
ATOM 556 N N . LEU A 1 68 ? -23.655 6.719 41.638 1.00 80.88 68 LEU A N 1
ATOM 557 C CA . LEU A 1 68 ? -23.705 5.258 41.693 1.00 80.88 68 LEU A CA 1
ATOM 558 C C . LEU A 1 68 ? -22.563 4.667 42.534 1.00 80.88 68 LEU A C 1
ATOM 560 O O . LEU A 1 68 ? -22.794 3.780 43.356 1.00 80.88 68 LEU A O 1
ATOM 564 N N . LYS A 1 69 ? -21.349 5.215 42.396 1.00 79.00 69 LYS A N 1
ATOM 565 C CA . LYS A 1 69 ? -20.204 4.849 43.246 1.00 79.00 69 LYS A CA 1
ATOM 566 C C . LYS A 1 69 ? -20.475 5.149 44.721 1.00 79.00 69 LYS A C 1
ATOM 568 O O . LYS A 1 69 ? -20.318 4.265 45.552 1.00 79.00 69 LYS A O 1
ATOM 573 N N . SER A 1 70 ? -20.992 6.341 45.027 1.00 74.69 70 SER A N 1
ATOM 574 C CA . SER A 1 70 ? -21.345 6.726 46.400 1.00 74.69 70 SER A CA 1
ATOM 575 C C . SER A 1 70 ? -22.425 5.831 47.026 1.00 74.69 70 SER A C 1
ATOM 577 O O . SER A 1 70 ? -22.404 5.616 48.237 1.00 74.69 70 SER A O 1
ATOM 579 N N . THR A 1 71 ? -23.368 5.309 46.231 1.00 68.06 71 THR A N 1
ATOM 580 C CA . THR A 1 71 ? -24.402 4.375 46.717 1.00 68.06 71 THR A CA 1
ATOM 581 C C . THR A 1 71 ? -23.900 2.944 46.914 1.00 68.06 71 THR A C 1
ATOM 583 O O . THR A 1 71 ? -24.460 2.211 47.726 1.00 68.06 71 THR A O 1
ATOM 586 N N . ASN A 1 72 ? -22.857 2.533 46.187 1.00 61.22 72 ASN A N 1
ATOM 587 C CA . ASN A 1 72 ? -22.207 1.240 46.407 1.00 61.22 72 ASN A CA 1
ATOM 588 C C . ASN A 1 72 ? -21.351 1.259 47.684 1.00 61.22 72 ASN A C 1
ATOM 590 O O . ASN A 1 72 ? -21.382 0.286 48.432 1.00 61.22 72 ASN A O 1
ATOM 594 N N . ASP A 1 73 ? -20.681 2.379 47.982 1.00 52.62 73 ASP A N 1
ATOM 595 C CA . ASP A 1 73 ? -19.899 2.536 49.217 1.00 52.62 73 ASP A CA 1
ATOM 596 C C . ASP A 1 73 ? -20.793 2.531 50.476 1.00 52.62 73 ASP A C 1
ATOM 598 O O . ASP A 1 73 ? -20.467 1.882 51.466 1.00 52.62 73 ASP A O 1
ATOM 602 N N . THR A 1 74 ? -21.977 3.154 50.429 1.00 51.00 74 THR A N 1
ATOM 603 C CA . THR A 1 74 ? -22.927 3.160 51.566 1.00 51.00 74 THR A CA 1
ATOM 604 C C . THR A 1 74 ? -23.605 1.807 51.808 1.00 51.00 74 THR A C 1
ATOM 606 O O . THR A 1 74 ? -23.902 1.469 52.949 1.00 51.00 74 THR A O 1
ATOM 609 N N . LYS A 1 75 ? -23.804 0.982 50.770 1.00 46.94 75 LYS A N 1
ATOM 610 C CA . LYS A 1 75 ? -24.306 -0.398 50.932 1.00 46.94 75 LYS A CA 1
ATOM 611 C C . LYS A 1 75 ? -23.246 -1.383 51.428 1.00 46.94 75 LYS A C 1
ATOM 613 O O . LYS A 1 75 ? -23.609 -2.419 51.976 1.00 46.94 75 LYS A O 1
ATOM 618 N N . ALA A 1 76 ? -21.960 -1.082 51.247 1.00 43.62 76 ALA A N 1
ATOM 619 C CA . ALA A 1 76 ? -20.877 -1.878 51.819 1.00 43.62 76 ALA A CA 1
ATOM 620 C C . ALA A 1 76 ? -20.711 -1.635 53.334 1.00 43.62 76 ALA A C 1
ATOM 622 O O . ALA A 1 76 ? -20.304 -2.553 54.044 1.00 43.62 76 ALA A O 1
ATOM 623 N N . GLU A 1 77 ? -21.088 -0.455 53.845 1.00 40.03 77 GLU A N 1
ATOM 624 C CA . GLU A 1 77 ? -21.071 -0.160 55.289 1.00 40.03 77 GLU A CA 1
ATOM 625 C C . GLU A 1 77 ? -22.218 -0.825 56.078 1.00 40.03 77 GLU A C 1
ATOM 627 O O . GLU A 1 77 ? -22.022 -1.187 57.236 1.00 40.03 77 GLU A O 1
ATOM 632 N N . GLU A 1 78 ? -23.386 -1.086 55.477 1.00 38.53 78 GLU A N 1
ATOM 633 C CA . GLU A 1 78 ? -24.503 -1.744 56.189 1.00 38.53 78 GLU A CA 1
ATOM 634 C C . GLU A 1 78 ? -24.309 -3.260 56.413 1.00 38.53 78 GLU A C 1
ATOM 636 O O . GLU A 1 78 ? -24.994 -3.846 57.250 1.00 38.53 78 GLU A O 1
ATOM 641 N N . VAL A 1 79 ? -23.359 -3.914 55.729 1.00 41.25 79 VAL A N 1
ATOM 642 C CA . VAL A 1 79 ? -23.144 -5.379 55.817 1.00 41.25 79 VAL A CA 1
ATOM 643 C C . VAL A 1 79 ? -22.030 -5.769 56.811 1.00 41.25 79 VAL A C 1
ATOM 645 O O . VAL A 1 79 ? -21.828 -6.950 57.079 1.00 41.25 79 VAL A O 1
ATOM 648 N N . ILE A 1 80 ? -21.343 -4.802 57.436 1.00 36.12 80 ILE A N 1
ATOM 649 C CA . ILE A 1 80 ? -20.262 -5.048 58.421 1.00 36.12 80 ILE A CA 1
ATOM 650 C C . ILE A 1 80 ? -20.734 -4.808 59.878 1.00 36.12 80 ILE A C 1
ATOM 652 O O . ILE A 1 80 ? -19.944 -4.820 60.813 1.00 36.12 80 ILE A O 1
ATOM 656 N N . ASN A 1 81 ? -22.041 -4.674 60.132 1.00 34.81 81 ASN A N 1
ATOM 657 C CA . ASN A 1 81 ? -22.593 -4.548 61.493 1.00 34.81 81 ASN A CA 1
ATOM 658 C C . ASN A 1 81 ? -23.082 -5.888 62.065 1.00 34.81 81 ASN A C 1
ATOM 660 O O . ASN A 1 81 ? -24.251 -6.063 62.404 1.00 34.81 81 ASN A O 1
ATOM 664 N N . GLY A 1 82 ? -22.173 -6.853 62.193 1.00 43.31 82 GLY A N 1
ATOM 665 C CA . GLY A 1 82 ? -22.505 -8.122 62.831 1.00 43.31 82 GLY A CA 1
ATOM 666 C C . GLY A 1 82 ? -21.320 -9.049 63.023 1.00 43.31 82 GLY A C 1
ATOM 667 O O . GLY A 1 82 ? -21.256 -10.055 62.334 1.00 43.31 82 GLY A O 1
ATOM 668 N N . VAL A 1 83 ? -20.404 -8.703 63.935 1.00 32.56 83 VAL A N 1
ATOM 669 C CA . VAL A 1 83 ? -19.727 -9.605 64.895 1.00 32.56 83 VAL A CA 1
ATOM 670 C C . VAL A 1 83 ? -18.812 -8.738 65.775 1.00 32.56 83 VAL A C 1
ATOM 672 O O . VAL A 1 83 ? -17.805 -8.201 65.321 1.00 32.56 83 VAL A O 1
ATOM 675 N N . GLU A 1 84 ? -19.182 -8.590 67.049 1.00 34.44 84 GLU A N 1
ATOM 676 C CA . GLU A 1 84 ? -18.311 -8.090 68.119 1.00 34.44 84 GLU A CA 1
ATOM 677 C C . GLU A 1 84 ? -17.155 -9.068 68.367 1.00 34.44 84 GLU A C 1
ATOM 679 O O . GLU A 1 84 ? -17.415 -10.261 68.488 1.00 34.44 84 GLU A O 1
ATOM 684 N N . THR A 1 85 ? -15.921 -8.583 68.578 1.00 28.81 85 THR A N 1
ATOM 685 C CA . THR A 1 85 ? -15.045 -9.045 69.683 1.00 28.81 85 THR A CA 1
ATOM 686 C C . THR A 1 85 ? -13.914 -8.032 69.981 1.00 28.81 85 THR A C 1
ATOM 688 O O . THR A 1 85 ? -13.018 -7.828 69.175 1.00 28.81 85 THR A O 1
ATOM 691 N N . MET A 1 86 ? -14.003 -7.430 71.174 1.00 29.88 86 MET A N 1
ATOM 692 C CA . MET A 1 86 ? -13.007 -6.862 72.114 1.00 29.88 86 MET A CA 1
ATOM 693 C C . MET A 1 86 ? -11.582 -6.383 71.723 1.00 29.88 86 MET A C 1
ATOM 695 O O . MET A 1 86 ? -10.794 -7.120 71.141 1.00 29.88 86 MET A O 1
ATOM 699 N N . LYS A 1 87 ? -11.213 -5.271 72.412 1.00 29.80 87 LYS A N 1
ATOM 700 C CA . LYS A 1 87 ? -9.875 -4.701 72.757 1.00 29.80 87 LYS A CA 1
ATOM 701 C C . LYS A 1 87 ? -9.168 -3.964 71.604 1.00 29.80 87 LYS A C 1
ATOM 703 O O . LYS A 1 87 ? -9.066 -4.497 70.517 1.00 29.80 87 LYS A O 1
ATOM 708 N N . MET A 1 88 ? -8.634 -2.746 71.750 1.00 28.02 88 MET A N 1
ATOM 709 C CA . MET A 1 88 ? -7.966 -2.074 72.879 1.00 28.02 88 MET A CA 1
ATOM 710 C C . MET A 1 88 ? -7.878 -0.553 72.602 1.00 28.02 88 MET A C 1
ATOM 712 O O . MET A 1 88 ? -7.856 -0.153 71.442 1.00 28.02 88 MET A O 1
ATOM 716 N N . GLU A 1 89 ? -7.823 0.275 73.651 1.00 36.84 89 GLU A N 1
ATOM 717 C CA . GLU A 1 89 ? -7.670 1.737 73.579 1.00 36.84 89 GLU A CA 1
ATOM 718 C C . GLU A 1 89 ? -6.404 2.188 72.831 1.00 36.84 89 GLU A C 1
ATOM 720 O O . GLU A 1 89 ? -5.326 1.619 72.997 1.00 36.84 89 GLU A O 1
ATOM 725 N N . GLY A 1 90 ? -6.541 3.282 72.083 1.00 27.09 90 GLY A N 1
ATOM 726 C CA . GLY A 1 90 ? -5.446 4.042 71.489 1.00 27.09 90 GLY A CA 1
ATOM 727 C C . GLY A 1 90 ? -6.035 5.139 70.616 1.00 27.09 90 GLY A C 1
ATOM 728 O O . GLY A 1 90 ? -6.490 4.866 69.511 1.00 27.09 90 GLY A O 1
ATOM 729 N N . GLY A 1 91 ? -6.127 6.353 71.157 1.00 33.41 91 GLY A N 1
ATOM 730 C CA . GLY A 1 91 ? -6.655 7.499 70.427 1.00 33.41 91 GLY A CA 1
ATOM 731 C C . GLY A 1 91 ? -5.792 7.860 69.224 1.00 33.41 91 GLY A C 1
ATOM 732 O O . GLY A 1 91 ? -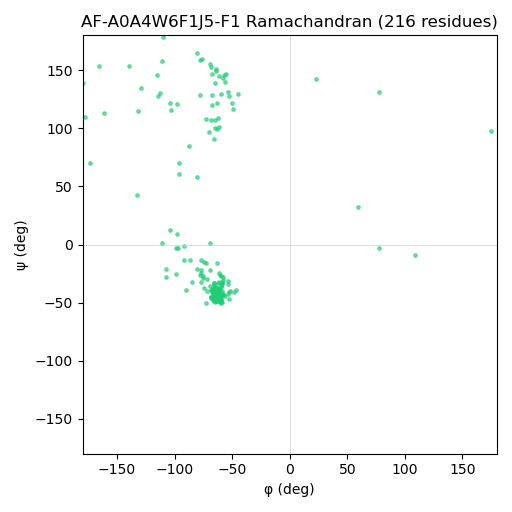4.586 7.666 69.256 1.00 33.41 91 GLY A O 1
ATOM 733 N N . GLU A 1 92 ? -6.432 8.396 68.190 1.00 29.75 92 GLU A N 1
ATOM 734 C CA . GLU A 1 92 ? -6.056 9.635 67.504 1.00 29.75 92 GLU A CA 1
ATOM 735 C C . GLU A 1 92 ? -7.066 9.901 66.380 1.00 29.75 92 GLU A C 1
ATOM 737 O O . GLU A 1 92 ? -7.567 8.997 65.712 1.00 29.75 92 GLU A O 1
ATOM 742 N N . GLN A 1 93 ? -7.433 11.171 66.248 1.00 38.59 93 GLN A N 1
ATOM 743 C CA . GLN A 1 93 ? -8.250 11.693 65.164 1.00 38.59 93 GLN A CA 1
ATOM 744 C C . GLN A 1 93 ? -7.429 11.588 63.879 1.00 38.59 93 GLN A C 1
ATOM 746 O O . GLN A 1 93 ? -6.375 12.215 63.804 1.00 38.59 93 GLN A O 1
ATOM 751 N N . ASP A 1 94 ? -7.901 10.857 62.870 1.00 30.55 94 ASP A N 1
ATOM 752 C CA . ASP A 1 94 ? -7.283 10.924 61.547 1.00 30.55 94 ASP A CA 1
ATOM 753 C C . ASP A 1 94 ? -8.346 11.102 60.460 1.00 30.55 94 ASP A C 1
ATOM 755 O O . ASP A 1 94 ? -9.233 10.274 60.241 1.00 30.55 94 ASP A O 1
ATOM 759 N N . GLU A 1 95 ? -8.272 12.265 59.816 1.00 38.12 95 GLU A N 1
ATOM 760 C CA . GLU A 1 95 ? -9.084 12.661 58.678 1.00 38.12 95 GLU A CA 1
ATOM 761 C C . GLU A 1 95 ? -8.883 11.682 57.513 1.00 38.12 95 GLU A C 1
ATOM 763 O O . GLU A 1 95 ? -7.760 11.444 57.056 1.00 38.12 95 GLU A O 1
ATOM 768 N N . VAL A 1 96 ? -9.983 11.175 56.953 1.00 36.06 96 VAL A N 1
ATOM 769 C CA . VAL A 1 96 ? -9.977 10.341 55.745 1.00 36.06 96 VAL A CA 1
ATOM 770 C C . VAL A 1 96 ? -9.508 11.177 54.545 1.00 36.06 96 VAL A C 1
ATOM 772 O O . VAL A 1 96 ? -10.284 11.823 53.837 1.00 36.06 96 VAL A O 1
ATOM 775 N N . LYS A 1 97 ? -8.196 11.175 54.297 1.00 39.91 97 LYS A N 1
ATOM 776 C CA . LYS A 1 97 ? -7.578 11.738 53.092 1.00 39.91 97 LYS A CA 1
ATOM 777 C C . LYS A 1 97 ? -7.954 10.881 51.885 1.00 39.91 97 LYS A C 1
ATOM 779 O O . LYS A 1 97 ? -7.408 9.801 51.681 1.00 39.91 97 LYS A O 1
ATOM 784 N N . GLN A 1 98 ? -8.833 11.414 51.037 1.00 41.00 98 GLN A N 1
ATOM 785 C CA . GLN A 1 98 ? -9.049 10.940 49.665 1.00 41.00 98 GLN A CA 1
ATOM 786 C C . GLN A 1 98 ? -7.691 10.692 48.973 1.00 41.00 98 GLN A C 1
ATOM 788 O O . GLN A 1 98 ? -6.828 11.583 49.004 1.00 41.00 98 GLN A O 1
ATOM 793 N N . PRO A 1 99 ? -7.463 9.523 48.341 1.00 51.53 99 PRO A N 1
ATOM 794 C CA . PRO A 1 99 ? -6.173 9.197 47.753 1.00 51.53 99 PRO A CA 1
ATOM 795 C C . PRO A 1 99 ? -5.895 10.162 46.599 1.00 51.53 99 PRO A C 1
ATOM 797 O O . PRO A 1 99 ? -6.504 10.105 45.529 1.00 51.53 99 PRO A O 1
ATOM 800 N N . ARG A 1 100 ? -4.968 11.100 46.822 1.00 59.16 100 ARG A N 1
ATOM 801 C CA . ARG A 1 100 ? -4.534 12.055 45.801 1.00 59.16 100 ARG A CA 1
ATOM 802 C C . ARG A 1 100 ? -3.911 11.278 44.647 1.00 59.16 100 ARG A C 1
ATOM 804 O O . ARG A 1 100 ? -2.803 10.758 44.771 1.00 59.16 100 ARG A O 1
ATOM 811 N N . VAL A 1 101 ? -4.612 11.244 43.513 1.00 58.84 101 VAL A N 1
ATOM 812 C CA . VAL A 1 101 ? -4.101 10.700 42.251 1.00 58.84 101 VAL A CA 1
ATOM 813 C C . VAL A 1 101 ? -2.730 11.313 41.988 1.00 58.84 101 VAL A C 1
ATOM 815 O O . VAL A 1 101 ? -2.577 12.532 41.862 1.00 58.84 101 VAL A O 1
ATOM 818 N N . THR A 1 102 ? -1.710 10.462 41.959 1.00 71.25 102 THR A N 1
ATOM 819 C CA . THR A 1 102 ? -0.330 10.924 41.835 1.00 71.25 102 THR A CA 1
ATOM 820 C C . THR A 1 102 ? -0.131 11.616 40.484 1.00 71.25 102 THR A C 1
ATOM 822 O O . THR A 1 102 ? -0.765 11.275 39.480 1.00 71.25 102 THR A O 1
ATOM 825 N N . LYS A 1 103 ? 0.796 12.583 40.413 1.00 75.00 103 LYS A N 1
ATOM 826 C CA . LYS A 1 103 ? 1.161 13.229 39.134 1.00 75.00 103 LYS A CA 1
ATOM 827 C C . LYS A 1 103 ? 1.565 12.200 38.066 1.00 75.00 103 LYS A C 1
ATOM 829 O O . LYS A 1 103 ? 1.326 12.433 36.885 1.00 75.00 103 LYS A O 1
ATOM 834 N N . ALA A 1 104 ? 2.150 11.070 38.473 1.00 75.12 104 ALA A N 1
ATOM 835 C CA . ALA A 1 104 ? 2.497 9.966 37.583 1.00 75.12 104 ALA A CA 1
ATOM 836 C C . ALA A 1 104 ? 1.253 9.259 37.024 1.00 75.12 104 ALA A C 1
ATOM 838 O O . ALA A 1 104 ? 1.175 9.055 35.813 1.00 75.12 104 ALA A O 1
ATOM 839 N N . GLN A 1 105 ? 0.263 8.964 37.872 1.00 75.19 105 GLN A N 1
ATOM 840 C CA . GLN A 1 105 ?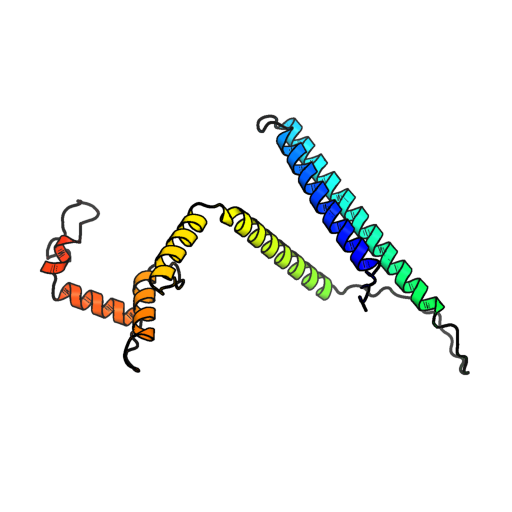 -0.989 8.342 37.446 1.00 75.19 105 GLN A CA 1
ATOM 841 C C . GLN A 1 105 ? -1.756 9.252 36.477 1.00 75.19 105 GLN A C 1
ATOM 843 O O . GLN A 1 105 ? -2.079 8.835 35.370 1.00 75.19 105 GLN A O 1
ATOM 848 N N . LYS A 1 106 ? -1.863 10.553 36.785 1.00 78.56 106 LYS A N 1
ATOM 849 C CA . LYS A 1 106 ? -2.493 11.540 35.890 1.00 78.56 106 LYS A CA 1
ATOM 850 C C . LYS A 1 106 ? -1.813 11.641 34.512 1.00 78.56 106 LYS A C 1
ATOM 852 O O . LYS A 1 106 ? -2.481 11.900 33.513 1.00 78.56 106 LYS A O 1
ATOM 857 N N . ARG A 1 107 ? -0.487 11.445 34.427 1.00 78.88 107 ARG A N 1
ATOM 858 C CA . ARG A 1 107 ? 0.244 11.404 33.141 1.00 78.88 107 ARG A CA 1
ATOM 859 C C . ARG A 1 107 ? -0.046 10.123 32.355 1.00 78.88 107 ARG A C 1
ATOM 861 O O . ARG A 1 107 ? -0.193 10.209 31.139 1.00 78.88 107 ARG A O 1
ATOM 868 N N . ARG A 1 108 ? -0.139 8.969 33.027 1.00 81.06 108 ARG A N 1
ATOM 869 C CA . ARG A 1 108 ? -0.502 7.687 32.396 1.00 81.06 108 ARG A CA 1
ATOM 870 C C . ARG A 1 108 ? -1.929 7.722 31.863 1.00 81.06 108 ARG A C 1
ATOM 872 O O . ARG A 1 108 ? -2.128 7.422 30.693 1.00 81.06 108 ARG A O 1
ATOM 879 N N . ASP A 1 109 ? -2.872 8.202 32.667 1.00 80.25 109 ASP A N 1
ATOM 880 C CA . ASP A 1 109 ? -4.284 8.290 32.285 1.00 80.25 109 ASP A CA 1
ATOM 881 C C . ASP A 1 109 ? -4.482 9.252 31.104 1.00 80.25 109 ASP A C 1
ATOM 883 O O . ASP A 1 109 ? -5.220 8.950 30.169 1.00 80.25 109 ASP A O 1
ATOM 887 N N . LYS A 1 110 ? -3.750 10.379 31.074 1.00 86.62 110 LYS A N 1
ATOM 888 C CA . LYS A 1 110 ? -3.754 11.298 29.924 1.00 86.62 110 LYS A CA 1
ATOM 889 C C . LYS A 1 110 ? -3.202 10.643 28.653 1.00 86.62 110 LYS A C 1
ATOM 891 O O . LYS A 1 110 ? -3.756 10.867 27.581 1.00 86.62 110 LYS A O 1
ATOM 896 N N . LYS A 1 111 ? -2.129 9.849 28.756 1.00 88.31 111 LYS A N 1
ATOM 897 C CA . LYS A 1 111 ? -1.563 9.119 27.609 1.00 88.31 111 LYS A CA 1
ATOM 898 C C . LYS A 1 111 ? -2.540 8.054 27.100 1.00 88.31 111 LYS A C 1
ATOM 900 O O . LYS A 1 111 ? -2.795 8.009 25.904 1.00 88.31 111 LYS A O 1
ATOM 905 N N . ALA A 1 112 ? -3.134 7.278 28.005 1.00 88.12 112 ALA A N 1
ATOM 906 C CA . ALA A 1 112 ? -4.123 6.257 27.667 1.00 88.12 112 ALA A CA 1
ATOM 907 C C . ALA A 1 112 ? -5.381 6.863 27.021 1.00 88.12 112 ALA A C 1
ATOM 909 O O . ALA A 1 112 ? -5.900 6.326 26.047 1.00 88.12 112 ALA A O 1
ATOM 910 N N . ALA A 1 113 ? -5.847 8.018 27.510 1.00 86.38 113 ALA A N 1
ATOM 911 C CA . ALA A 1 113 ? -6.970 8.732 26.908 1.00 86.38 113 ALA A CA 1
ATOM 912 C C . ALA A 1 113 ? -6.657 9.215 25.480 1.00 86.38 113 ALA A C 1
ATOM 914 O O . ALA A 1 113 ? -7.490 9.056 24.591 1.00 86.38 113 ALA A O 1
ATOM 915 N N . GLN A 1 114 ? -5.455 9.754 25.243 1.00 85.50 114 GLN A N 1
ATOM 916 C CA . GLN A 1 114 ? -5.019 10.189 23.909 1.00 85.50 114 GLN A CA 1
ATOM 917 C C . GLN A 1 114 ? -4.855 9.020 22.931 1.00 85.50 114 GLN A C 1
ATOM 919 O O . GLN A 1 114 ? -5.211 9.144 21.761 1.00 85.50 114 GLN A O 1
ATOM 924 N N . GLU A 1 115 ? -4.327 7.890 23.396 1.00 84.25 115 GLU A N 1
ATOM 925 C CA . GLU A 1 115 ? -4.180 6.677 22.590 1.00 84.25 115 GLU A CA 1
ATOM 926 C C . GLU A 1 115 ? -5.548 6.110 22.200 1.00 84.25 115 GLU A C 1
ATOM 928 O O . GLU A 1 115 ? -5.800 5.892 21.018 1.00 84.25 115 GLU A O 1
ATOM 933 N N . LYS A 1 116 ? -6.486 6.037 23.152 1.00 87.44 116 LYS A N 1
ATOM 934 C CA . LYS A 1 116 ? -7.870 5.626 22.892 1.00 87.44 116 LYS A CA 1
ATOM 935 C C . LYS A 1 116 ? -8.607 6.569 21.936 1.00 87.44 116 LYS A C 1
ATOM 937 O O . LYS A 1 116 ? -9.364 6.113 21.084 1.00 87.44 116 LYS A O 1
ATOM 942 N N . GLU A 1 117 ? -8.408 7.883 22.055 1.00 88.69 117 GLU A N 1
ATOM 943 C CA . GLU A 1 117 ? -8.983 8.858 21.116 1.00 88.69 117 GLU A CA 1
ATOM 944 C C . GLU A 1 117 ? -8.408 8.672 19.705 1.00 88.69 117 GLU A C 1
ATOM 946 O O . GLU A 1 117 ? -9.144 8.698 18.717 1.00 88.69 117 GLU A O 1
ATOM 951 N N . ARG A 1 118 ? -7.094 8.439 19.602 1.00 83.31 118 ARG A N 1
ATOM 952 C CA . ARG A 1 118 ? -6.424 8.156 18.331 1.00 83.31 118 ARG A CA 1
ATOM 953 C C . ARG A 1 118 ? -6.951 6.869 17.702 1.00 83.31 118 ARG A C 1
ATOM 955 O O . ARG A 1 118 ? -7.266 6.881 16.517 1.00 83.31 118 ARG A O 1
ATOM 962 N N . GLU A 1 119 ? -7.080 5.798 18.476 1.00 83.00 119 GLU A N 1
ATOM 963 C CA . GLU A 1 119 ? -7.662 4.530 18.024 1.00 83.00 119 GLU A CA 1
ATOM 964 C C . GLU A 1 119 ? -9.116 4.699 17.574 1.00 83.00 119 GLU A C 1
ATOM 966 O O . GLU A 1 119 ? -9.471 4.229 16.499 1.00 83.00 119 GLU A O 1
ATOM 971 N N . SER A 1 120 ? -9.938 5.443 18.325 1.00 83.44 120 SER A N 1
ATOM 972 C CA . SER A 1 120 ? -11.324 5.739 17.931 1.00 83.44 120 SER A CA 1
ATOM 973 C C . SER A 1 120 ? -11.387 6.488 16.600 1.00 83.44 120 SER A C 1
ATOM 975 O O . SER A 1 120 ? -12.184 6.140 15.735 1.00 83.44 120 SER A O 1
ATOM 977 N N . ARG A 1 121 ? -10.516 7.487 16.396 1.00 84.19 121 ARG A N 1
ATOM 978 C CA . ARG A 1 121 ? -10.442 8.242 15.136 1.00 84.19 121 ARG A CA 1
ATOM 979 C C . ARG A 1 121 ? -10.007 7.361 13.962 1.00 84.19 121 ARG A C 1
ATOM 981 O O . ARG A 1 121 ? -10.506 7.544 12.855 1.00 84.19 121 ARG A O 1
ATOM 988 N N . ILE A 1 122 ? -9.085 6.426 14.196 1.00 75.06 122 ILE A N 1
ATOM 989 C CA . ILE A 1 122 ? -8.660 5.446 13.189 1.00 75.06 122 ILE A CA 1
ATOM 990 C C . ILE A 1 122 ? -9.829 4.518 12.844 1.00 75.06 122 ILE A C 1
ATOM 992 O O . ILE A 1 122 ? -10.160 4.396 11.670 1.00 75.06 122 ILE A O 1
ATOM 996 N N . ALA A 1 123 ? -10.514 3.958 13.842 1.00 78.88 123 ALA A N 1
ATOM 997 C CA . ALA A 1 123 ? -11.654 3.069 13.630 1.00 78.88 123 ALA A CA 1
ATOM 998 C C . ALA A 1 123 ? -12.806 3.763 12.879 1.00 78.88 123 ALA A C 1
ATOM 1000 O O . ALA A 1 123 ? -13.389 3.194 11.960 1.00 78.88 123 ALA A O 1
ATOM 1001 N N . GLU A 1 124 ? -13.119 5.018 13.211 1.00 82.56 124 GLU A N 1
ATOM 1002 C CA . GLU A 1 124 ? -14.119 5.807 12.480 1.00 82.56 124 GLU A CA 1
ATOM 1003 C C . GLU A 1 124 ? -13.711 6.044 11.019 1.00 82.56 124 GLU A C 1
ATOM 1005 O O . GLU A 1 124 ? -14.540 5.913 10.115 1.00 82.56 124 GLU A O 1
ATOM 1010 N N . ALA A 1 125 ? -12.436 6.360 10.774 1.00 77.94 125 ALA A N 1
ATOM 1011 C CA . ALA A 1 125 ? -11.909 6.524 9.424 1.00 77.94 125 ALA A CA 1
ATOM 1012 C C . ALA A 1 125 ? -11.920 5.203 8.637 1.00 77.94 125 ALA A C 1
ATOM 1014 O O . ALA A 1 125 ? -12.216 5.210 7.443 1.00 77.94 125 ALA A O 1
ATOM 1015 N N . GLU A 1 126 ? -11.643 4.067 9.278 1.00 78.19 126 GLU A N 1
ATOM 1016 C CA . GLU A 1 126 ? -11.745 2.738 8.668 1.00 78.19 126 GLU A CA 1
ATOM 1017 C C . GLU A 1 126 ? -13.191 2.408 8.290 1.00 78.19 126 GLU A C 1
ATOM 1019 O O . GLU A 1 126 ? -13.439 1.996 7.158 1.00 78.19 126 GLU A O 1
ATOM 1024 N N . VAL A 1 127 ? -14.160 2.686 9.172 1.00 76.56 127 V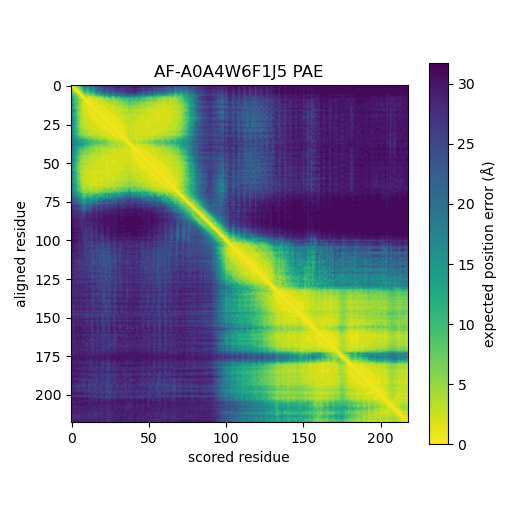AL A N 1
ATOM 1025 C CA . VAL A 1 127 ? -15.594 2.496 8.885 1.00 76.56 127 VAL A CA 1
ATOM 1026 C C . VAL A 1 127 ? -16.046 3.357 7.706 1.00 76.56 127 VAL A C 1
ATOM 1028 O O . VAL A 1 127 ? -16.765 2.874 6.833 1.00 76.56 127 VAL A O 1
ATOM 1031 N N . GLN A 1 128 ? -15.601 4.615 7.630 1.00 75.75 128 GLN A N 1
ATOM 1032 C CA . GLN A 1 128 ? -15.879 5.471 6.471 1.00 75.75 128 GLN A CA 1
ATOM 1033 C C . GLN A 1 128 ? -15.222 4.935 5.190 1.00 75.75 128 GLN A C 1
ATOM 1035 O O . GLN A 1 128 ? -15.814 5.012 4.112 1.00 75.75 128 GLN A O 1
ATOM 1040 N N . ASN A 1 129 ? -14.030 4.343 5.300 1.00 77.38 129 ASN A N 1
ATOM 1041 C CA . ASN A 1 129 ? -13.327 3.733 4.174 1.00 77.38 129 ASN A CA 1
ATOM 1042 C C . ASN A 1 129 ? -13.942 2.409 3.695 1.00 77.38 129 ASN A C 1
ATOM 1044 O O . ASN A 1 129 ? -13.667 2.029 2.559 1.00 77.38 129 ASN A O 1
ATOM 1048 N N . LEU A 1 130 ? -14.812 1.742 4.468 1.00 75.94 130 LEU A N 1
ATOM 1049 C CA . LEU A 1 130 ? -15.513 0.522 4.022 1.00 75.94 130 LEU A CA 1
ATOM 1050 C C . LEU A 1 130 ? -16.354 0.755 2.758 1.00 75.94 130 LEU A C 1
ATOM 1052 O O . LEU A 1 130 ? -16.501 -0.133 1.925 1.00 75.94 130 LEU A O 1
ATOM 1056 N N . GLN A 1 131 ? -16.901 1.960 2.587 1.00 79.56 131 GLN A N 1
ATOM 1057 C CA . GLN A 1 131 ? -17.631 2.332 1.369 1.00 79.56 131 GLN A CA 1
ATOM 1058 C C . GLN A 1 131 ? -16.731 2.983 0.309 1.00 79.56 131 GLN A C 1
ATOM 1060 O O . GLN A 1 131 ? -17.199 3.326 -0.775 1.00 79.56 131 GLN A O 1
ATOM 1065 N N . GLY A 1 132 ? -15.442 3.153 0.606 1.00 87.69 132 GLY A N 1
ATOM 1066 C CA . GLY A 1 132 ? -14.470 3.742 -0.298 1.00 87.69 132 GLY A CA 1
ATOM 1067 C C . GLY A 1 132 ? -14.206 2.858 -1.515 1.00 87.69 132 GLY A C 1
ATOM 1068 O O . GLY A 1 132 ? -14.192 1.629 -1.430 1.00 87.69 132 GLY A O 1
ATOM 1069 N N . VAL A 1 133 ? -13.928 3.500 -2.653 1.00 90.00 133 VAL A N 1
ATOM 1070 C CA . VAL A 1 133 ? -13.650 2.826 -3.935 1.00 90.00 133 VAL A CA 1
ATOM 1071 C C . VAL A 1 133 ? -12.526 1.796 -3.792 1.00 90.00 133 VAL A C 1
ATOM 1073 O O . VAL A 1 133 ? -12.674 0.670 -4.253 1.00 90.00 133 VAL A O 1
ATOM 1076 N N . ARG A 1 134 ? -11.450 2.140 -3.070 1.00 88.19 134 ARG A N 1
ATOM 1077 C CA . ARG A 1 134 ? -10.306 1.249 -2.824 1.00 88.19 134 ARG A CA 1
ATOM 1078 C C . ARG A 1 134 ? -10.686 -0.007 -2.037 1.00 88.19 134 ARG A C 1
ATOM 1080 O O . ARG A 1 134 ? -10.192 -1.087 -2.338 1.00 88.19 134 ARG A O 1
ATOM 1087 N N . HIS A 1 135 ? -11.565 0.113 -1.039 1.00 89.56 135 HIS A N 1
ATOM 1088 C CA . HIS A 1 135 ? -12.022 -1.046 -0.272 1.00 89.56 135 HIS A CA 1
ATOM 1089 C C . HIS A 1 135 ? -12.894 -1.959 -1.138 1.00 89.56 135 HIS A C 1
ATOM 1091 O O . HIS A 1 135 ? -12.671 -3.165 -1.183 1.00 89.56 135 HIS A O 1
ATOM 1097 N N . GLN A 1 136 ? -13.835 -1.384 -1.893 1.00 90.94 136 GLN A N 1
ATOM 1098 C CA . GLN A 1 136 ? -14.669 -2.147 -2.824 1.00 90.94 136 GLN A CA 1
ATOM 1099 C C . GLN A 1 136 ? -13.843 -2.837 -3.922 1.00 90.94 136 GLN A C 1
ATOM 1101 O O . GLN A 1 136 ? -14.139 -3.973 -4.289 1.00 90.94 136 GLN A O 1
ATOM 1106 N N . GLU A 1 137 ? -12.811 -2.171 -4.445 1.00 94.00 137 GLU A N 1
ATOM 1107 C CA . GLU A 1 137 ? -11.846 -2.754 -5.380 1.00 94.00 137 GLU A CA 1
ATOM 1108 C C . GLU A 1 137 ? -11.091 -3.926 -4.742 1.00 94.00 137 GLU A C 1
ATOM 1110 O O . GLU A 1 137 ? -11.059 -5.014 -5.318 1.00 94.00 137 GLU A O 1
ATOM 1115 N N . GLY A 1 138 ? -10.573 -3.739 -3.523 1.00 93.00 138 GLY A N 1
ATOM 1116 C CA . GLY A 1 138 ? -9.895 -4.785 -2.758 1.00 93.00 138 GLY A CA 1
ATOM 1117 C C . GLY A 1 138 ? -10.779 -6.009 -2.512 1.00 93.00 138 GLY A C 1
ATOM 1118 O O . GLY A 1 138 ? -10.333 -7.134 -2.725 1.00 93.00 138 GLY A O 1
ATOM 1119 N N . LEU A 1 139 ? -12.056 -5.812 -2.160 1.00 93.38 139 LEU A N 1
ATOM 1120 C CA . LEU A 1 139 ? -13.026 -6.901 -1.993 1.00 93.38 139 LEU A CA 1
ATOM 1121 C C . LEU A 1 139 ? -13.260 -7.672 -3.298 1.00 93.38 139 LEU A C 1
ATOM 1123 O O . LEU A 1 139 ? -13.241 -8.903 -3.303 1.00 93.38 139 LEU A O 1
ATOM 1127 N N . LYS A 1 140 ? -13.446 -6.962 -4.419 1.00 95.69 140 LYS A N 1
ATOM 1128 C CA . LYS A 1 140 ? -13.622 -7.592 -5.738 1.00 95.69 140 LYS A CA 1
ATOM 1129 C C . LYS A 1 140 ? -12.379 -8.376 -6.154 1.00 95.69 140 LYS A C 1
ATOM 1131 O O . LYS A 1 140 ? -12.505 -9.474 -6.697 1.00 95.69 140 LYS A O 1
ATOM 1136 N N . LEU A 1 141 ? -11.188 -7.830 -5.909 1.00 96.38 141 LEU A N 1
ATOM 1137 C CA . LEU A 1 141 ? -9.924 -8.502 -6.203 1.00 96.38 141 LEU A CA 1
ATOM 1138 C C . LEU A 1 141 ? -9.748 -9.753 -5.333 1.00 96.38 141 LEU A C 1
ATOM 1140 O O . LEU A 1 141 ? -9.459 -10.823 -5.866 1.00 96.38 141 LEU A O 1
ATOM 1144 N N . ALA A 1 142 ? -10.004 -9.651 -4.027 1.00 95.94 142 ALA A N 1
ATOM 1145 C CA . ALA A 1 142 ? -9.949 -10.780 -3.104 1.00 95.94 142 ALA A CA 1
ATOM 1146 C C . ALA A 1 142 ? -10.921 -11.898 -3.508 1.00 95.94 142 ALA A C 1
ATOM 1148 O O . ALA A 1 142 ? -10.541 -13.066 -3.520 1.00 95.94 142 ALA A O 1
ATOM 1149 N N . GLN A 1 143 ? -12.145 -11.552 -3.920 1.00 96.94 143 GLN A N 1
ATOM 1150 C CA . GLN A 1 143 ? -13.120 -12.529 -4.404 1.00 96.94 143 GLN A CA 1
ATOM 1151 C C . GLN A 1 143 ? -12.622 -13.274 -5.653 1.00 96.94 143 GLN A C 1
ATOM 1153 O O . GLN A 1 143 ? -12.764 -14.493 -5.732 1.00 96.94 143 GLN A O 1
ATOM 1158 N N . LYS A 1 144 ? -12.023 -12.563 -6.619 1.00 97.62 144 LYS A N 1
ATOM 1159 C CA . LYS A 1 144 ? -11.447 -13.182 -7.826 1.00 97.62 144 LYS A CA 1
ATOM 1160 C C . LYS A 1 144 ? -10.277 -14.110 -7.493 1.00 97.62 144 LYS A C 1
ATOM 1162 O O . LYS A 1 144 ? -10.193 -15.200 -8.048 1.00 97.62 144 LYS A O 1
ATOM 1167 N N . LEU A 1 145 ? -9.400 -13.701 -6.578 1.00 97.56 145 LEU A N 1
ATOM 1168 C CA . LEU A 1 145 ? -8.254 -14.508 -6.154 1.00 97.56 145 LEU A CA 1
ATOM 1169 C C . LEU A 1 145 ? -8.690 -15.761 -5.386 1.00 97.56 145 LEU A C 1
ATOM 1171 O O . LEU A 1 145 ? -8.169 -16.842 -5.645 1.00 97.56 145 LEU A O 1
ATOM 1175 N N . ALA A 1 146 ? -9.700 -15.651 -4.519 1.00 97.12 146 ALA A N 1
ATOM 1176 C CA . ALA A 1 146 ? -10.225 -16.782 -3.757 1.00 97.12 146 ALA A CA 1
ATOM 1177 C C . ALA A 1 146 ? -10.766 -17.903 -4.663 1.00 97.12 146 ALA A C 1
ATOM 1179 O O . ALA A 1 146 ? -10.562 -19.079 -4.369 1.00 97.12 146 ALA A O 1
ATOM 1180 N N . GLN A 1 147 ? -11.381 -17.559 -5.803 1.00 97.56 147 GLN A N 1
ATOM 1181 C CA . GLN A 1 147 ? -11.813 -18.540 -6.814 1.00 97.56 147 GLN A CA 1
ATOM 1182 C C . GLN A 1 147 ? -10.639 -19.350 -7.390 1.00 97.56 147 GLN A C 1
ATOM 1184 O O . GLN A 1 147 ? -10.823 -20.488 -7.810 1.00 97.56 147 GLN A O 1
ATOM 1189 N N . GLN A 1 148 ? -9.434 -18.778 -7.379 1.00 97.19 148 GLN A N 1
ATOM 1190 C CA . GLN A 1 148 ? -8.188 -19.412 -7.814 1.00 97.19 148 GLN A CA 1
ATOM 1191 C C . GLN A 1 148 ? -7.366 -19.979 -6.646 1.00 97.19 148 GLN A C 1
ATOM 1193 O O . GLN A 1 148 ? -6.224 -20.377 -6.852 1.00 97.19 148 GLN A O 1
ATOM 1198 N N . GLN A 1 149 ? -7.922 -20.014 -5.427 1.00 96.38 149 GLN A N 1
ATOM 1199 C CA . GLN A 1 149 ? -7.222 -20.425 -4.199 1.00 96.38 149 GLN A CA 1
ATOM 1200 C C . GLN A 1 149 ? -5.985 -19.560 -3.896 1.00 96.38 149 GLN A C 1
ATOM 1202 O O . GLN A 1 149 ? -4.999 -20.020 -3.322 1.00 96.38 149 GLN A O 1
ATOM 1207 N N . LEU A 1 150 ? -6.047 -18.283 -4.276 1.00 96.00 150 LEU A N 1
ATOM 1208 C CA . LEU A 1 150 ? -5.022 -17.280 -4.018 1.00 96.00 150 LEU A CA 1
ATOM 1209 C C . LEU A 1 150 ? -5.531 -16.239 -3.018 1.00 96.00 150 LEU A C 1
ATOM 1211 O O . LEU A 1 150 ? -6.732 -16.017 -2.867 1.00 96.00 150 LEU A O 1
ATOM 1215 N N . GLN A 1 151 ? -4.596 -15.562 -2.357 1.00 94.88 151 GLN A N 1
ATOM 1216 C CA . GLN A 1 151 ? -4.873 -14.453 -1.449 1.00 94.88 151 GLN A CA 1
ATOM 1217 C C . GLN A 1 151 ? -3.832 -13.349 -1.624 1.00 94.88 151 GLN A C 1
ATOM 1219 O O . GLN A 1 151 ? -2.698 -13.612 -2.027 1.00 94.88 151 GLN A O 1
ATOM 1224 N N . ILE A 1 152 ? -4.218 -12.115 -1.307 1.00 94.12 152 ILE A N 1
ATOM 1225 C CA . ILE A 1 152 ? -3.290 -10.984 -1.276 1.00 94.12 152 ILE A CA 1
ATOM 1226 C C . ILE A 1 152 ? -2.484 -11.068 0.016 1.00 94.12 152 ILE A C 1
ATOM 1228 O O . ILE A 1 152 ? -3.054 -11.151 1.103 1.00 94.12 152 ILE A O 1
ATOM 1232 N N . LYS A 1 153 ? -1.159 -10.999 -0.107 1.00 94.00 153 LYS A N 1
ATOM 1233 C CA . LYS A 1 153 ? -0.263 -10.733 1.014 1.00 94.00 153 LYS A CA 1
ATOM 1234 C C . LYS A 1 153 ? 0.216 -9.293 0.914 1.00 94.00 153 LYS A C 1
ATOM 1236 O O . LYS A 1 153 ? 0.813 -8.913 -0.089 1.00 94.00 153 LYS A O 1
ATOM 1241 N N . GLU A 1 154 ? -0.051 -8.508 1.950 1.00 94.31 154 GLU A N 1
ATOM 1242 C CA . GLU A 1 154 ? 0.385 -7.114 2.002 1.00 94.31 154 GLU A CA 1
ATOM 1243 C C . GLU A 1 154 ? 1.912 -7.023 2.103 1.00 94.31 154 GLU A C 1
ATOM 1245 O O . GLU A 1 154 ? 2.542 -7.647 2.961 1.00 94.31 154 GLU A O 1
ATOM 1250 N N . ILE A 1 155 ? 2.495 -6.217 1.218 1.00 94.62 155 ILE A N 1
ATOM 1251 C CA . ILE A 1 155 ? 3.923 -5.901 1.168 1.00 94.62 155 ILE A CA 1
ATOM 1252 C C . ILE A 1 155 ? 4.080 -4.407 1.453 1.00 94.62 155 ILE A C 1
ATOM 1254 O O . ILE A 1 155 ? 3.232 -3.598 1.083 1.00 94.62 155 ILE A O 1
ATOM 1258 N N . SER A 1 156 ? 5.173 -4.029 2.120 1.00 94.38 156 SER A N 1
ATOM 1259 C CA . SER A 1 156 ? 5.455 -2.624 2.426 1.00 94.38 156 SER A CA 1
ATOM 1260 C C . SER A 1 156 ? 5.414 -1.759 1.161 1.00 94.38 156 SER A C 1
ATOM 1262 O O . SER A 1 156 ? 6.034 -2.097 0.153 1.00 94.38 156 SER A O 1
ATOM 1264 N N . SER A 1 157 ? 4.688 -0.640 1.219 1.00 91.06 157 SER A N 1
ATOM 1265 C CA . SER A 1 157 ? 4.492 0.288 0.102 1.00 91.06 157 SER A CA 1
ATOM 1266 C C . SER A 1 157 ? 5.686 1.238 -0.073 1.00 91.06 157 SER A C 1
ATOM 1268 O O . SER A 1 157 ? 5.539 2.457 0.029 1.00 91.06 157 SER A O 1
ATOM 1270 N N . ASP A 1 158 ? 6.879 0.682 -0.273 1.00 94.94 158 ASP A N 1
ATOM 1271 C CA . ASP A 1 158 ? 8.121 1.414 -0.535 1.00 94.94 158 ASP A CA 1
ATOM 1272 C C . ASP A 1 158 ? 8.600 1.222 -1.988 1.00 94.94 158 ASP A C 1
ATOM 1274 O O . ASP A 1 158 ? 7.995 0.494 -2.774 1.00 94.94 158 ASP A O 1
ATOM 1278 N N . GLY A 1 159 ? 9.716 1.856 -2.365 1.00 94.50 159 GLY A N 1
ATOM 1279 C CA . GLY A 1 159 ? 10.319 1.703 -3.699 1.00 94.50 159 GLY A CA 1
ATOM 1280 C C . GLY A 1 159 ? 10.937 0.322 -3.978 1.00 94.50 159 GLY A C 1
ATOM 1281 O O . GLY A 1 159 ? 11.512 0.111 -5.043 1.00 94.50 159 GLY A O 1
ATOM 1282 N N . HIS A 1 160 ? 10.858 -0.616 -3.031 1.00 95.31 160 HIS A N 1
ATOM 1283 C CA . HIS A 1 160 ? 11.340 -1.989 -3.164 1.00 95.31 160 HIS A CA 1
ATOM 1284 C C . HIS A 1 160 ? 10.194 -3.009 -3.213 1.00 95.31 160 HIS A C 1
ATOM 1286 O O . HIS A 1 160 ? 10.472 -4.205 -3.309 1.00 95.31 160 HIS A O 1
ATOM 1292 N N . CYS A 1 161 ? 8.932 -2.568 -3.168 1.00 96.50 161 CYS A N 1
ATOM 1293 C CA . CYS A 1 161 ? 7.754 -3.425 -3.027 1.00 96.50 161 CYS A CA 1
ATOM 1294 C C . CYS A 1 161 ? 7.700 -4.569 -4.053 1.00 96.50 161 CYS A C 1
ATOM 1296 O O . CYS A 1 161 ? 7.413 -5.704 -3.681 1.00 96.50 161 CYS A O 1
ATOM 1298 N N . MET A 1 162 ? 8.074 -4.306 -5.311 1.00 96.19 162 MET A N 1
ATOM 1299 C CA . MET A 1 162 ? 8.140 -5.319 -6.369 1.00 96.19 162 MET A CA 1
ATOM 1300 C C . MET A 1 162 ? 9.139 -6.435 -6.031 1.00 96.19 162 MET A C 1
ATOM 1302 O O . MET A 1 162 ? 8.798 -7.613 -6.074 1.00 96.19 162 MET A O 1
ATOM 1306 N N . TYR A 1 163 ? 10.362 -6.075 -5.634 1.00 96.62 163 TYR A N 1
ATOM 1307 C CA . TYR A 1 163 ? 11.394 -7.047 -5.269 1.00 96.62 163 TYR A CA 1
ATOM 1308 C C . TYR A 1 163 ? 11.064 -7.773 -3.962 1.00 96.62 163 TYR A C 1
ATOM 1310 O O . TYR A 1 163 ? 11.313 -8.969 -3.868 1.00 96.62 163 TYR A O 1
ATOM 1318 N N . ARG A 1 164 ? 10.455 -7.089 -2.983 1.00 95.81 164 ARG A N 1
ATOM 1319 C CA . ARG A 1 164 ? 9.964 -7.713 -1.740 1.00 95.81 164 ARG A CA 1
ATOM 1320 C C . ARG A 1 164 ? 8.853 -8.736 -2.014 1.00 95.81 164 ARG A C 1
ATOM 1322 O O . ARG A 1 164 ? 8.810 -9.774 -1.365 1.00 95.81 164 ARG A O 1
ATOM 1329 N N . ALA A 1 165 ? 7.970 -8.470 -2.978 1.00 95.25 165 ALA A N 1
ATOM 1330 C CA . ALA A 1 165 ? 6.934 -9.419 -3.387 1.00 95.25 165 ALA A CA 1
ATOM 1331 C C . ALA A 1 165 ? 7.534 -10.670 -4.054 1.00 95.25 165 ALA A C 1
ATOM 1333 O O . ALA A 1 165 ? 7.084 -11.785 -3.797 1.00 95.25 165 ALA A O 1
ATOM 1334 N N . ILE A 1 166 ? 8.577 -10.500 -4.875 1.00 94.12 166 ILE A N 1
ATOM 1335 C CA . ILE A 1 166 ? 9.301 -11.620 -5.495 1.00 94.12 166 ILE A CA 1
ATOM 1336 C C . ILE A 1 166 ? 10.079 -12.419 -4.442 1.00 94.12 166 ILE A C 1
ATOM 1338 O O . ILE A 1 166 ? 9.981 -13.641 -4.428 1.00 94.12 166 ILE A O 1
ATOM 1342 N N . GLU A 1 167 ? 10.803 -11.748 -3.541 1.00 93.25 167 GLU A N 1
ATOM 1343 C CA . GLU A 1 167 ? 11.501 -12.362 -2.400 1.00 93.25 167 GLU A CA 1
ATOM 1344 C C . GLU A 1 167 ? 10.545 -13.236 -1.576 1.00 93.25 167 GLU A C 1
ATOM 1346 O O . GLU A 1 167 ? 10.839 -14.401 -1.302 1.00 93.25 167 GLU A O 1
ATOM 1351 N N . ASP A 1 168 ? 9.359 -12.712 -1.259 1.00 92.81 168 ASP A N 1
ATOM 1352 C CA . ASP A 1 168 ? 8.319 -13.453 -0.557 1.00 92.81 168 ASP A CA 1
ATOM 1353 C C . ASP A 1 168 ? 7.882 -14.718 -1.316 1.00 92.81 168 ASP A C 1
ATOM 1355 O O . ASP A 1 168 ? 7.861 -15.810 -0.744 1.00 92.81 168 ASP A O 1
ATOM 1359 N N . GLN A 1 169 ? 7.583 -14.603 -2.613 1.00 92.69 169 GLN A N 1
ATOM 1360 C CA . GLN A 1 169 ? 7.166 -15.751 -3.424 1.00 92.69 169 GLN A CA 1
ATOM 1361 C C . GLN A 1 169 ? 8.275 -16.794 -3.584 1.00 92.69 169 GLN A C 1
ATOM 1363 O O . GLN A 1 169 ? 7.999 -17.994 -3.514 1.00 92.69 169 GLN A O 1
ATOM 1368 N N . LEU A 1 170 ? 9.524 -16.359 -3.754 1.00 91.38 170 LEU A N 1
ATOM 1369 C CA . LEU A 1 170 ? 10.675 -17.254 -3.809 1.00 91.38 170 LEU A CA 1
ATOM 1370 C C . LEU A 1 170 ? 10.851 -17.988 -2.482 1.00 91.38 170 LEU A C 1
ATOM 1372 O O . LEU A 1 170 ? 11.042 -19.200 -2.504 1.00 91.38 170 LEU A O 1
ATOM 1376 N N . SER A 1 171 ? 10.710 -17.305 -1.345 1.00 89.00 171 SER A N 1
ATOM 1377 C CA . SER A 1 171 ? 10.844 -17.935 -0.026 1.00 89.00 171 SER A CA 1
ATOM 1378 C C . SER A 1 171 ? 9.792 -19.023 0.235 1.00 89.00 171 SER A C 1
ATOM 1380 O O . SER A 1 171 ? 10.087 -20.018 0.891 1.00 89.00 171 SER A O 1
ATOM 1382 N N . GLN A 1 172 ? 8.580 -18.862 -0.308 1.00 87.56 172 GLN A N 1
ATOM 1383 C CA . GLN A 1 172 ? 7.473 -19.804 -0.114 1.00 87.56 172 GLN A CA 1
ATOM 1384 C C . GLN A 1 172 ? 7.504 -20.988 -1.089 1.00 87.56 172 GLN A C 1
ATOM 1386 O O . GLN A 1 172 ? 7.040 -22.072 -0.744 1.00 87.56 172 GLN A O 1
ATOM 1391 N N . ARG A 1 173 ? 7.993 -20.780 -2.319 1.00 85.31 173 ARG A N 1
ATOM 1392 C CA . ARG A 1 173 ? 7.897 -21.767 -3.412 1.00 85.31 173 ARG A CA 1
ATOM 1393 C C . ARG A 1 173 ? 9.218 -22.449 -3.757 1.00 85.31 173 ARG A C 1
ATOM 1395 O O . ARG A 1 173 ? 9.199 -23.504 -4.390 1.00 85.31 173 ARG A O 1
ATOM 1402 N N . SER A 1 174 ? 10.353 -21.849 -3.409 1.00 80.62 174 SER A N 1
ATOM 1403 C CA . SER A 1 174 ? 11.662 -22.392 -3.778 1.00 80.62 174 SER A CA 1
ATOM 1404 C C . SER A 1 174 ? 12.063 -23.557 -2.882 1.00 80.62 174 SER A C 1
ATOM 1406 O O . SER A 1 174 ? 11.580 -23.719 -1.762 1.00 80.62 174 SER A O 1
ATOM 1408 N N . LYS A 1 175 ? 12.993 -24.378 -3.384 1.00 75.50 175 LYS A N 1
ATOM 1409 C CA . LYS A 1 175 ? 13.622 -25.433 -2.586 1.00 75.50 175 LYS A CA 1
ATOM 1410 C C . LYS A 1 175 ? 14.255 -24.824 -1.321 1.00 75.50 175 LYS A C 1
ATOM 1412 O O . LYS A 1 175 ? 14.772 -23.705 -1.394 1.00 75.50 175 LYS A O 1
ATOM 1417 N N . PRO A 1 176 ? 14.275 -25.558 -0.193 1.00 70.56 176 PRO A N 1
ATOM 1418 C CA . PRO A 1 176 ? 14.956 -25.112 1.018 1.00 70.56 176 PRO A CA 1
ATOM 1419 C C . PRO A 1 176 ? 16.393 -24.680 0.695 1.00 70.56 176 PRO A C 1
ATOM 1421 O O . PRO A 1 176 ? 17.159 -25.466 0.140 1.00 70.56 176 PRO A O 1
ATOM 1424 N N . GLY A 1 177 ? 16.736 -23.426 1.004 1.00 66.50 177 GLY A N 1
ATOM 1425 C CA . GLY A 1 177 ? 18.080 -22.868 0.806 1.00 66.50 177 GLY A CA 1
ATOM 1426 C C . GLY A 1 177 ? 18.230 -21.837 -0.318 1.00 66.50 177 GLY A C 1
ATOM 1427 O O . GLY A 1 177 ? 19.272 -21.193 -0.378 1.00 66.50 177 GLY A O 1
ATOM 1428 N N . LEU A 1 178 ? 17.218 -21.617 -1.166 1.00 71.50 178 LEU A N 1
ATOM 1429 C CA . LEU A 1 178 ? 17.242 -20.530 -2.155 1.00 71.50 178 LEU A CA 1
ATOM 1430 C C . LEU A 1 178 ? 16.500 -19.296 -1.621 1.00 71.50 178 LEU A C 1
ATOM 1432 O O . LEU A 1 178 ? 15.400 -18.966 -2.059 1.00 71.50 178 LEU A O 1
ATOM 1436 N N . THR A 1 179 ? 17.091 -18.635 -0.628 1.00 77.88 179 THR A N 1
ATOM 1437 C CA . THR A 1 179 ? 16.631 -17.323 -0.153 1.00 77.88 179 THR A CA 1
ATOM 1438 C C . THR A 1 179 ? 17.487 -16.247 -0.796 1.00 77.88 179 THR A C 1
ATOM 1440 O O . THR A 1 179 ? 18.699 -16.248 -0.605 1.00 77.88 179 THR A O 1
ATOM 1443 N N . MET A 1 180 ? 16.866 -15.338 -1.543 1.00 87.25 180 MET A N 1
ATOM 1444 C CA . MET A 1 180 ? 17.552 -14.195 -2.141 1.00 87.25 180 MET A CA 1
ATOM 1445 C C . MET A 1 180 ? 17.020 -12.924 -1.509 1.00 87.25 180 MET A C 1
ATOM 1447 O O . MET A 1 180 ? 15.811 -12.710 -1.484 1.00 87.25 180 MET A O 1
ATOM 1451 N N . SER A 1 181 ? 17.923 -12.082 -1.026 1.00 92.94 181 SER A N 1
ATOM 1452 C CA . SER A 1 181 ? 17.571 -10.767 -0.515 1.00 92.94 181 SER A CA 1
ATOM 1453 C C . SER A 1 181 ? 17.113 -9.839 -1.640 1.00 92.94 181 SER A C 1
ATOM 1455 O O . SER A 1 181 ? 17.561 -9.942 -2.786 1.00 92.94 181 SER A O 1
ATOM 1457 N N . VAL A 1 182 ? 16.313 -8.826 -1.301 1.00 94.38 182 VAL A N 1
ATOM 1458 C CA . VAL A 1 182 ? 15.991 -7.704 -2.207 1.00 94.38 182 VAL A CA 1
ATOM 1459 C C . VAL A 1 182 ? 17.233 -7.126 -2.900 1.00 94.38 182 VAL A C 1
ATOM 1461 O O . VAL A 1 182 ? 17.170 -6.756 -4.073 1.00 94.38 182 VAL A O 1
ATOM 1464 N N . LYS A 1 183 ? 18.367 -7.022 -2.193 1.00 95.56 183 LYS A N 1
ATOM 1465 C CA . LYS A 1 183 ? 19.611 -6.479 -2.756 1.00 95.56 183 LYS A CA 1
ATOM 1466 C C . LYS A 1 183 ? 20.174 -7.398 -3.838 1.00 95.56 183 LYS A C 1
ATOM 1468 O O . LYS A 1 183 ? 20.533 -6.909 -4.904 1.00 95.56 183 LYS A O 1
ATOM 1473 N N . GLU A 1 184 ? 20.226 -8.700 -3.580 1.00 95.06 184 GLU A N 1
ATOM 1474 C CA . GLU A 1 184 ? 20.699 -9.694 -4.549 1.00 95.06 184 GLU A CA 1
ATOM 1475 C C . GLU A 1 184 ? 19.779 -9.748 -5.765 1.00 95.06 184 GLU A C 1
ATOM 1477 O O . GLU A 1 184 ? 20.263 -9.658 -6.889 1.00 95.06 184 GLU A O 1
ATOM 1482 N N . LEU A 1 185 ? 18.458 -9.782 -5.558 1.00 95.50 185 LEU A N 1
ATOM 1483 C CA . LEU A 1 185 ? 17.477 -9.757 -6.647 1.00 95.50 185 LEU A CA 1
ATOM 1484 C C . LEU A 1 185 ? 17.655 -8.531 -7.548 1.00 95.50 185 LEU A C 1
ATOM 1486 O O . LEU A 1 185 ? 17.655 -8.657 -8.773 1.00 95.50 185 LEU A O 1
ATOM 1490 N N . ARG A 1 186 ? 17.863 -7.348 -6.958 1.00 96.50 186 ARG A N 1
ATOM 1491 C CA . ARG A 1 186 ? 18.141 -6.116 -7.711 1.00 96.50 186 ARG A CA 1
ATOM 1492 C C . ARG A 1 186 ? 19.447 -6.202 -8.496 1.00 96.50 186 ARG A C 1
ATOM 1494 O O . ARG A 1 186 ? 19.466 -5.810 -9.660 1.00 96.50 186 ARG A O 1
ATOM 1501 N N . SER A 1 187 ? 20.517 -6.705 -7.881 1.00 96.88 187 SER A N 1
ATOM 1502 C CA . SER A 1 187 ? 21.813 -6.870 -8.548 1.00 96.88 187 SER A CA 1
ATOM 1503 C C . SER A 1 187 ? 21.724 -7.835 -9.730 1.00 96.88 187 SER A C 1
ATOM 1505 O O . SER A 1 187 ? 22.144 -7.471 -10.825 1.00 96.88 187 SER A O 1
ATOM 1507 N N . HIS A 1 188 ? 21.115 -9.008 -9.537 1.00 95.75 188 HIS A N 1
ATOM 1508 C CA . HIS A 1 188 ? 20.929 -10.003 -10.594 1.00 95.75 188 HIS A CA 1
ATOM 1509 C C . HIS A 1 188 ? 20.047 -9.487 -11.726 1.00 95.75 188 HIS A C 1
ATOM 1511 O O . HIS A 1 188 ? 20.370 -9.691 -12.890 1.00 95.75 188 HIS A O 1
ATOM 1517 N N . THR A 1 189 ? 18.966 -8.771 -11.401 1.00 96.44 189 THR A N 1
ATOM 1518 C CA . THR A 1 189 ? 18.109 -8.150 -12.421 1.00 96.44 189 THR A CA 1
ATOM 1519 C C . THR A 1 189 ? 18.914 -7.160 -13.261 1.00 96.44 189 THR A C 1
ATOM 1521 O O . THR A 1 189 ? 18.873 -7.211 -14.484 1.00 96.44 189 THR A O 1
ATOM 1524 N N . ALA A 1 190 ? 19.709 -6.299 -12.621 1.00 95.56 190 ALA A N 1
ATOM 1525 C CA . ALA A 1 190 ? 20.513 -5.307 -13.325 1.00 95.56 190 ALA A CA 1
ATOM 1526 C C . ALA A 1 190 ? 21.634 -5.939 -14.173 1.00 95.56 190 ALA A C 1
ATOM 1528 O O . ALA A 1 190 ? 21.922 -5.467 -15.268 1.00 95.56 190 ALA A O 1
ATOM 1529 N N . GLU A 1 191 ? 22.273 -7.001 -13.682 1.00 97.50 191 GLU A N 1
ATOM 1530 C CA . GLU A 1 191 ? 23.271 -7.768 -14.437 1.00 97.50 191 GLU A CA 1
ATOM 1531 C C . GLU A 1 191 ? 22.653 -8.477 -15.648 1.00 97.50 191 GLU A C 1
ATOM 1533 O O . GLU A 1 191 ? 23.204 -8.420 -16.749 1.00 97.50 191 GLU A O 1
ATOM 1538 N N . HIS A 1 192 ? 21.476 -9.079 -15.474 1.00 97.38 192 HIS A N 1
ATOM 1539 C CA . HIS A 1 192 ? 20.738 -9.704 -16.564 1.00 97.38 192 HIS A CA 1
ATOM 1540 C C . HIS A 1 192 ? 20.354 -8.681 -17.640 1.00 97.38 192 HIS A C 1
ATOM 1542 O O . HIS A 1 192 ? 20.575 -8.923 -18.822 1.00 97.38 192 HIS A O 1
ATOM 1548 N N . MET A 1 193 ? 19.844 -7.513 -17.236 1.00 96.19 193 MET A N 1
ATOM 1549 C CA . MET A 1 193 ? 19.502 -6.438 -18.171 1.00 96.19 193 MET A CA 1
ATOM 1550 C C . MET A 1 193 ? 20.726 -5.939 -18.949 1.00 96.19 193 MET A C 1
ATOM 1552 O O . MET A 1 193 ? 20.649 -5.791 -20.162 1.00 96.19 193 MET A O 1
ATOM 1556 N N . ARG A 1 194 ? 21.875 -5.747 -18.283 1.00 93.81 194 ARG A N 1
ATOM 1557 C CA . ARG A 1 194 ? 23.133 -5.332 -18.938 1.00 93.81 194 ARG A CA 1
ATOM 1558 C C . ARG A 1 194 ? 23.711 -6.362 -19.897 1.00 93.81 194 ARG A C 1
ATOM 1560 O O . ARG A 1 194 ? 24.289 -5.981 -20.905 1.00 93.81 194 ARG A O 1
ATOM 1567 N N . SER A 1 195 ? 23.570 -7.649 -19.596 1.00 96.38 195 SER A N 1
ATOM 1568 C CA . SER A 1 195 ? 24.053 -8.722 -20.478 1.00 96.38 195 SER A CA 1
ATOM 1569 C C . SER A 1 195 ? 23.149 -8.979 -21.689 1.00 96.38 195 SER A C 1
ATOM 1571 O O . SER A 1 195 ? 23.584 -9.650 -22.619 1.00 96.38 195 SER A O 1
ATOM 1573 N N . HIS A 1 196 ? 21.930 -8.431 -21.695 1.00 96.00 196 HIS A N 1
ATOM 1574 C CA . HIS A 1 196 ? 20.921 -8.623 -22.742 1.00 96.00 196 HIS A CA 1
ATOM 1575 C C . HIS A 1 196 ? 20.303 -7.281 -23.160 1.00 96.00 196 HIS A C 1
ATOM 1577 O O . HIS A 1 196 ? 19.088 -7.162 -23.284 1.00 96.00 196 HIS A O 1
ATOM 1583 N N . ALA A 1 197 ? 21.129 -6.242 -23.321 1.00 94.12 197 ALA A N 1
ATOM 1584 C CA . ALA A 1 197 ? 20.657 -4.867 -23.506 1.00 94.12 197 ALA A CA 1
ATOM 1585 C C . ALA A 1 197 ? 19.632 -4.724 -24.647 1.00 94.12 197 ALA A C 1
ATOM 1587 O O . ALA A 1 197 ? 18.616 -4.057 -24.463 1.00 94.12 197 ALA A O 1
ATOM 1588 N N . ASP A 1 198 ? 19.843 -5.414 -25.770 1.00 93.81 198 ASP A N 1
ATOM 1589 C CA . ASP A 1 198 ? 18.952 -5.383 -26.939 1.00 93.81 198 ASP A CA 1
ATOM 1590 C C . ASP A 1 198 ? 17.508 -5.814 -26.617 1.00 93.81 198 ASP A C 1
ATOM 1592 O O . ASP A 1 198 ? 16.562 -5.287 -27.204 1.00 93.81 198 ASP A O 1
ATOM 1596 N N . ASP A 1 199 ? 17.320 -6.705 -25.638 1.00 95.69 199 ASP A N 1
ATOM 1597 C CA . ASP A 1 199 ? 15.997 -7.170 -25.207 1.00 95.69 199 ASP A CA 1
ATOM 1598 C C . ASP A 1 199 ? 15.276 -6.135 -24.327 1.00 95.69 199 ASP A C 1
ATOM 1600 O O . ASP A 1 199 ? 14.047 -6.141 -24.234 1.00 95.69 199 ASP A O 1
ATOM 1604 N N . PHE A 1 200 ? 16.022 -5.247 -23.659 1.00 94.69 200 PHE A N 1
ATOM 1605 C CA . PHE A 1 200 ? 15.487 -4.307 -22.668 1.00 94.69 200 PHE A CA 1
ATOM 1606 C C . PHE A 1 200 ? 15.437 -2.857 -23.150 1.00 94.69 200 PHE A C 1
ATOM 1608 O O . PHE A 1 200 ? 14.566 -2.108 -22.703 1.00 94.69 200 PHE A O 1
ATOM 1615 N N . LEU A 1 201 ? 16.321 -2.466 -24.071 1.00 92.19 201 LEU A N 1
ATOM 1616 C CA . LEU A 1 201 ? 16.353 -1.142 -24.695 1.00 92.19 201 LEU A CA 1
ATOM 1617 C C . LEU A 1 201 ? 14.972 -0.690 -25.197 1.00 92.19 201 LEU A C 1
ATOM 1619 O O . LEU A 1 201 ? 14.606 0.457 -24.929 1.00 92.19 201 LEU A O 1
ATOM 1623 N N . PRO A 1 202 ? 14.138 -1.561 -25.809 1.00 92.62 202 PRO A N 1
ATOM 1624 C CA . PRO A 1 202 ? 12.825 -1.142 -26.276 1.00 92.62 202 PRO A CA 1
ATOM 1625 C C . PRO A 1 202 ? 11.840 -0.676 -25.203 1.00 92.62 202 PRO A C 1
ATOM 1627 O O . PRO A 1 202 ? 10.838 -0.040 -25.526 1.00 92.62 202 PRO A O 1
ATOM 1630 N N . PHE A 1 203 ? 12.112 -0.982 -23.935 1.00 93.12 203 PHE A N 1
ATOM 1631 C CA . PHE A 1 203 ? 11.262 -0.623 -22.803 1.00 93.12 203 PHE A CA 1
ATOM 1632 C C . PHE A 1 203 ? 11.738 0.635 -22.062 1.00 93.12 203 PHE A C 1
ATOM 1634 O O . PHE A 1 203 ? 11.072 1.059 -21.115 1.00 93.12 203 PHE A O 1
ATOM 1641 N N . LEU A 1 204 ? 12.872 1.226 -22.457 1.00 92.31 204 LEU A N 1
ATOM 1642 C CA . LEU A 1 204 ? 13.465 2.387 -21.795 1.00 92.31 204 LEU A CA 1
ATOM 1643 C C . LEU A 1 204 ? 13.404 3.620 -22.698 1.00 92.31 204 LEU A C 1
ATOM 1645 O O . LEU A 1 204 ? 13.807 3.583 -23.857 1.00 92.31 204 LEU A O 1
ATOM 1649 N N . THR A 1 205 ? 12.915 4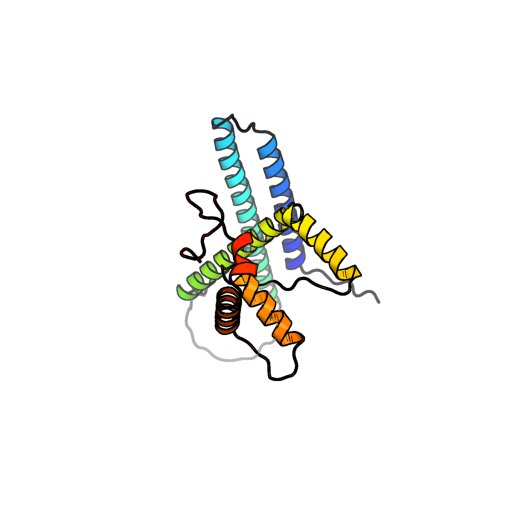.731 -22.148 1.00 93.06 205 THR A N 1
ATOM 1650 C CA . THR A 1 205 ? 12.750 6.002 -22.867 1.00 93.06 205 THR A CA 1
ATOM 1651 C C . THR A 1 205 ? 13.377 7.147 -22.095 1.00 93.06 205 THR A C 1
ATOM 1653 O O . THR A 1 205 ? 13.150 7.264 -20.885 1.00 93.06 205 THR A O 1
ATOM 1656 N N . ASN A 1 206 ? 14.131 8.006 -22.779 1.00 88.75 206 ASN A N 1
ATOM 1657 C CA . ASN A 1 206 ? 14.780 9.163 -22.178 1.00 88.75 206 ASN A CA 1
ATOM 1658 C C . ASN A 1 206 ? 13.705 10.121 -21.632 1.00 88.75 206 ASN A C 1
ATOM 1660 O O . ASN A 1 206 ? 12.862 10.587 -22.399 1.00 88.75 206 ASN A O 1
ATOM 1664 N N . PRO A 1 207 ? 13.712 10.456 -20.326 1.00 89.50 207 PRO A N 1
ATOM 1665 C CA . PRO A 1 207 ? 12.678 11.304 -19.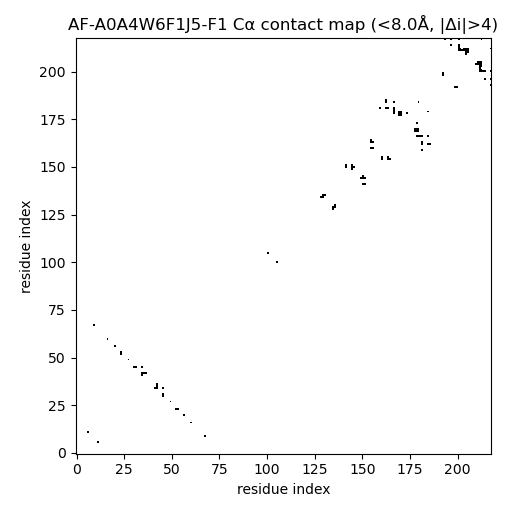733 1.00 89.50 207 PRO A CA 1
ATOM 1666 C C . PRO A 1 207 ? 12.592 12.712 -20.336 1.00 89.50 207 PRO A C 1
ATOM 1668 O O . PRO A 1 207 ? 11.548 13.351 -20.234 1.00 89.50 207 PRO A O 1
ATOM 1671 N N . ASN A 1 208 ? 13.685 13.210 -20.923 1.00 90.12 208 ASN A N 1
ATOM 1672 C CA . ASN A 1 208 ? 13.763 14.565 -21.464 1.00 90.12 208 ASN A CA 1
ATOM 1673 C C . ASN A 1 208 ? 13.348 14.632 -22.935 1.00 90.12 208 ASN A C 1
ATOM 1675 O O . ASN A 1 208 ? 12.718 15.608 -23.337 1.00 90.12 208 ASN A O 1
ATOM 1679 N N . THR A 1 209 ? 13.720 13.632 -23.738 1.00 89.75 209 THR A N 1
ATOM 1680 C CA . THR A 1 209 ? 13.442 13.631 -25.184 1.00 89.75 209 THR A CA 1
ATOM 1681 C C . THR A 1 209 ? 12.217 12.797 -25.549 1.00 89.75 209 THR A C 1
ATOM 1683 O O . THR A 1 209 ? 11.560 13.084 -26.542 1.00 89.75 209 THR A O 1
ATOM 1686 N N . GLY A 1 210 ? 11.866 11.804 -24.727 1.00 87.62 210 GLY A N 1
ATOM 1687 C CA . GLY A 1 210 ? 10.817 10.826 -25.016 1.00 87.62 210 GLY A CA 1
ATOM 1688 C C . GLY A 1 210 ? 11.241 9.735 -26.004 1.00 87.62 210 GLY A C 1
ATOM 1689 O O . GLY A 1 210 ? 10.459 8.819 -26.254 1.00 87.62 210 GLY A O 1
ATOM 1690 N N . ASP A 1 211 ? 12.462 9.809 -26.536 1.00 89.38 211 ASP A N 1
ATOM 1691 C CA . ASP A 1 211 ? 13.015 8.814 -27.453 1.00 89.38 211 ASP A CA 1
ATOM 1692 C C . ASP A 1 211 ? 13.450 7.552 -26.700 1.00 89.38 211 ASP A C 1
ATOM 1694 O O . ASP A 1 211 ? 13.679 7.576 -25.488 1.00 89.38 211 ASP A O 1
ATOM 1698 N N . MET A 1 212 ? 13.575 6.438 -27.421 1.00 89.06 212 MET A N 1
ATOM 1699 C CA . MET A 1 212 ? 14.136 5.203 -26.868 1.00 89.06 212 MET A CA 1
ATOM 1700 C C . MET A 1 212 ? 15.584 5.434 -26.431 1.00 89.06 212 MET A C 1
ATOM 1702 O O . MET A 1 212 ? 16.309 6.191 -27.078 1.00 89.06 212 MET A O 1
ATOM 1706 N N . TYR A 1 213 ? 16.003 4.772 -25.353 1.00 89.25 213 TYR A N 1
ATOM 1707 C CA . TYR A 1 213 ? 17.402 4.804 -24.927 1.00 89.25 213 TYR A CA 1
ATOM 1708 C C . TYR A 1 213 ? 18.313 4.330 -26.064 1.00 89.25 213 TYR A C 1
ATOM 1710 O O . TYR A 1 213 ? 18.007 3.364 -26.765 1.00 89.25 213 TYR A O 1
ATOM 1718 N N . SER A 1 214 ? 19.447 5.003 -26.224 1.00 87.75 214 SER A N 1
ATOM 1719 C CA . SER A 1 214 ? 20.569 4.500 -27.015 1.00 87.75 214 SER A CA 1
ATOM 1720 C C . SER A 1 214 ? 21.402 3.496 -26.212 1.00 87.75 214 SER A C 1
ATOM 1722 O O . SER A 1 214 ? 21.316 3.432 -24.985 1.00 87.75 214 SER A O 1
ATOM 1724 N N . THR A 1 215 ? 22.253 2.726 -26.894 1.00 85.88 215 THR A N 1
ATOM 1725 C CA . THR A 1 215 ? 23.203 1.806 -26.242 1.00 85.88 215 THR A CA 1
ATOM 1726 C C . THR A 1 215 ? 24.143 2.512 -25.269 1.00 85.88 215 THR A C 1
ATOM 1728 O O . THR A 1 215 ? 24.585 1.896 -24.307 1.00 85.88 215 THR A O 1
ATOM 1731 N N . ASP A 1 216 ? 24.435 3.792 -25.506 1.00 86.75 216 ASP A N 1
ATOM 1732 C CA . ASP A 1 216 ? 25.332 4.587 -24.665 1.00 86.75 216 ASP A CA 1
ATOM 1733 C C . ASP A 1 216 ? 24.632 5.126 -23.402 1.00 86.75 216 ASP A C 1
ATOM 1735 O O . ASP A 1 216 ? 25.295 5.468 -22.424 1.00 86.75 216 ASP A O 1
ATOM 1739 N N . GLU A 1 217 ? 23.297 5.216 -23.409 1.00 85.69 217 GLU A N 1
ATOM 1740 C CA . GLU A 1 217 ? 22.483 5.704 -22.283 1.00 85.69 217 GLU A CA 1
ATOM 1741 C C . GLU A 1 217 ? 22.019 4.590 -21.327 1.00 85.69 217 GLU A C 1
ATOM 1743 O O . GLU A 1 217 ? 21.506 4.890 -20.244 1.00 85.69 217 GLU A O 1
ATOM 1748 N N . PHE A 1 218 ? 22.158 3.329 -21.740 1.00 84.44 218 PHE A N 1
ATOM 1749 C CA . PHE A 1 218 ? 21.703 2.130 -21.030 1.00 84.44 218 PHE A CA 1
ATOM 1750 C C . PHE A 1 218 ? 22.641 1.702 -19.890 1.00 84.44 218 PHE A C 1
ATOM 1752 O O . PHE A 1 218 ? 22.130 1.432 -18.774 1.00 84.44 218 PHE A O 1
#

Organism: Lates calcarifer (NCBI:txid8187)